Protein 3PFT (pdb70)

GO terms:
  GO:0052874 FMN reductase (NADH) activity (F, EXP)

Radius of gyration: 18.68 Å; Cα contacts (8 Å, |Δi|>4): 847; chains: 2; bounding box: 43×57×44 Å

Organism: Mycolicibacterium goodii (NCBI:txid134601)

InterPro domains:
  IPR002563 Flavin reductase like domain [PF01613] (15-159)
  IPR002563 Flavin reductase like domain [SM00903] (15-158)
  IPR012349 FMN-binding split barrel [G3DSA:2.30.110.10] (1-161)
  IPR050268 NADH-dependent flavin reductase [PTHR30466] (6-160)

CATH classification: 2.30.110.10

Structure (mmCIF, N/CA/C/O backbone):
data_3PFT
#
_entry.id   3PFT
#
_cell.length_a   131.174
_cell.length_b   131.174
_cell.length_c   131.174
_cell.angle_alpha   90.000
_cell.angle_beta   90.000
_cell.angle_gamma   90.000
#
_symmetry.space_group_name_H-M   'I 2 3'
#
loop_
_entity.id
_entity.type
_entity.pdbx_description
1 polymer 'Flavin reductase'
2 non-polymer 'FLAVIN MONONUCLEOTIDE'
3 water water
#
loop_
_atom_site.group_PDB
_atom_site.id
_atom_site.type_symbol
_atom_site.label_atom_id
_atom_site.label_alt_id
_atom_site.label_comp_id
_atom_site.label_asym_id
_atom_site.label_entity_id
_atom_site.label_seq_id
_atom_site.pdbx_PDB_ins_code
_atom_site.Cartn_x
_atom_site.Cartn_y
_atom_site.Cartn_z
_atom_site.occupancy
_atom_site.B_iso_or_equiv
_atom_site.auth_seq_id
_atom_site.auth_comp_id
_atom_site.auth_asym_id
_atom_site.auth_atom_id
_atom_site.pdbx_PDB_model_num
ATOM 1 N N . ASP A 1 1 ? 58.031 35.373 -1.327 1.00 61.86 5 ASP A N 1
ATOM 2 C CA . ASP A 1 1 ? 57.694 36.759 -1.628 1.00 53.29 5 ASP A CA 1
ATOM 3 C C . ASP A 1 1 ? 57.850 37.628 -0.384 1.00 51.03 5 ASP A C 1
ATOM 4 O O . ASP A 1 1 ? 57.134 37.448 0.603 1.00 56.56 5 ASP A O 1
ATOM 9 N N . LEU A 1 2 ? 58.787 38.570 -0.437 1.00 48.78 6 LEU A N 1
ATOM 10 C CA . LEU A 1 2 ? 59.026 39.475 0.681 1.00 43.12 6 LEU A CA 1
ATOM 11 C C . LEU A 1 2 ? 58.598 40.901 0.363 1.00 42.58 6 LEU A C 1
ATOM 12 O O . LEU A 1 2 ? 59.144 41.857 0.919 1.00 39.95 6 LEU A O 1
ATOM 17 N N . SER A 1 3 ? 57.626 41.040 -0.534 1.00 36.00 7 SER A N 1
ATOM 18 C CA . SER A 1 3 ? 57.082 42.355 -0.867 1.00 34.09 7 SER A CA 1
ATOM 19 C C . SER A 1 3 ? 56.302 42.899 0.321 1.00 34.86 7 SER A C 1
ATOM 20 O O . SER A 1 3 ? 55.896 42.137 1.195 1.00 34.96 7 SER A O 1
ATOM 23 N N . PRO A 1 4 ? 56.094 44.223 0.363 1.00 32.51 8 PRO A N 1
ATOM 24 C CA . PRO A 1 4 ? 55.271 44.779 1.440 1.00 29.49 8 PRO A CA 1
ATOM 25 C C . PRO A 1 4 ? 53.901 44.117 1.563 1.00 29.42 8 PRO A C 1
ATOM 26 O O . PRO A 1 4 ? 53.480 43.878 2.686 1.00 29.29 8 PRO A O 1
ATOM 30 N N . THR A 1 5 ? 53.220 43.803 0.460 1.00 29.84 9 THR A N 1
ATOM 31 C CA A THR A 1 5 ? 51.893 43.205 0.567 0.53 28.91 9 THR A CA 1
ATOM 32 C CA B THR A 1 5 ? 51.895 43.189 0.540 0.47 28.93 9 THR A CA 1
ATOM 33 C C . THR A 1 5 ? 51.957 41.797 1.167 1.00 33.52 9 THR A C 1
ATOM 34 O O . THR A 1 5 ? 51.066 41.395 1.923 1.00 34.84 9 THR A O 1
ATOM 41 N N . SER A 1 6 ? 53.013 41.058 0.847 1.00 28.46 10 SER A N 1
ATOM 42 C CA . SER A 1 6 ? 53.177 39.705 1.367 1.00 33.07 10 SER A CA 1
ATOM 43 C C . SER A 1 6 ? 53.474 39.750 2.852 1.00 33.26 10 SER A C 1
ATOM 44 O O . SER A 1 6 ? 53.000 38.903 3.616 1.00 26.94 10 SER A O 1
ATOM 47 N N . LEU A 1 7 ? 54.272 40.731 3.257 1.00 26.97 11 LEU A N 1
ATOM 48 C CA . LEU A 1 7 ? 54.575 40.895 4.671 1.00 24.80 11 LEU A CA 1
ATOM 49 C C . LEU A 1 7 ? 53.347 41.353 5.428 1.00 24.70 11 LEU A C 1
ATOM 50 O O . LEU A 1 7 ? 53.082 40.838 6.511 1.00 21.10 11 LEU A O 1
ATOM 55 N N . ARG A 1 8 ? 52.584 42.304 4.886 1.00 21.45 12 ARG A N 1
ATOM 56 C CA A ARG A 1 8 ? 51.350 42.712 5.552 0.64 23.20 12 ARG A CA 1
ATOM 57 C CA B ARG A 1 8 ? 51.357 42.725 5.549 0.36 23.20 12 ARG A CA 1
ATOM 58 C C . ARG A 1 8 ? 50.472 41.515 5.812 1.00 22.42 12 ARG A C 1
ATOM 59 O O . ARG A 1 8 ? 49.881 41.383 6.877 1.00 21.33 12 ARG A O 1
ATOM 74 N N . GLU A 1 9 ? 50.371 40.635 4.819 1.00 25.43 13 GLU A N 1
ATOM 75 C CA . GLU A 1 9 ? 49.518 39.474 4.972 1.00 21.68 13 GLU A CA 1
ATOM 76 C C . GLU A 1 9 ? 50.050 38.585 6.084 1.00 19.65 13 GLU A C 1
ATOM 77 O O . GLU A 1 9 ? 49.304 38.185 6.975 1.00 20.51 13 GLU A O 1
ATOM 83 N N . ALA A 1 10 ? 51.343 38.273 6.034 1.00 18.51 14 ALA A N 1
ATOM 84 C CA . ALA A 1 10 ? 51.925 37.373 7.014 1.00 19.45 14 ALA A CA 1
ATOM 85 C C . ALA A 1 10 ? 51.828 37.973 8.413 1.00 17.19 14 ALA A C 1
ATOM 86 O O . ALA A 1 10 ? 51.412 37.310 9.354 1.00 18.20 14 ALA A O 1
ATOM 88 N N . PHE A 1 11 ? 52.212 39.239 8.535 1.00 17.09 15 PHE A N 1
ATOM 89 C CA . PHE A 1 11 ? 52.218 39.914 9.825 1.00 15.51 15 PHE A CA 1
ATOM 90 C C . PHE A 1 11 ? 50.810 39.977 10.395 1.00 13.60 15 PHE A C 1
ATOM 91 O O . PHE A 1 11 ? 50.614 39.890 11.606 1.00 15.39 15 PHE A O 1
ATOM 99 N N . GLY A 1 12 ? 49.820 40.128 9.523 1.00 14.77 16 GLY A N 1
ATOM 100 C CA . GLY A 1 12 ? 48.444 40.167 9.984 1.00 16.12 16 GLY A CA 1
ATOM 101 C C . GLY A 1 12 ? 47.965 38.896 10.653 1.00 12.55 16 GLY A C 1
ATOM 102 O O . GLY A 1 12 ? 46.972 38.907 11.370 1.00 15.04 16 GLY A O 1
ATOM 103 N N . HIS A 1 13 ? 48.665 37.786 10.423 1.00 12.25 17 HIS A N 1
ATOM 104 C CA . HIS A 1 13 ? 48.309 36.534 11.072 1.00 12.96 17 HIS A CA 1
ATOM 105 C C . HIS A 1 13 ? 48.761 36.478 12.528 1.00 12.95 17 HIS A C 1
ATOM 106 O O . HIS A 1 13 ? 48.334 35.608 13.271 1.00 15.55 17 HIS A O 1
ATOM 113 N N . PHE A 1 14 ? 49.612 37.419 12.933 1.00 13.01 18 PHE A N 1
ATOM 114 C CA . PHE A 1 14 ? 49.960 37.540 14.351 1.00 12.02 18 PHE A CA 1
ATOM 115 C C . PHE A 1 14 ? 48.908 38.387 15.078 1.00 11.50 18 PHE A C 1
ATOM 116 O O . PHE A 1 14 ? 48.702 39.552 14.723 1.00 12.73 18 PHE A O 1
ATOM 124 N N . PRO A 1 15 ? 48.221 37.796 16.074 1.00 10.27 19 PRO A N 1
ATOM 125 C CA . PRO A 1 15 ? 47.168 38.537 16.776 1.00 12.45 19 PRO A CA 1
ATOM 126 C C . PRO A 1 15 ? 47.744 39.388 17.890 1.00 13.14 19 PRO A C 1
ATOM 127 O O . PRO A 1 15 ? 48.709 39.000 18.562 1.00 12.77 19 PRO A O 1
ATOM 131 N N . SER A 1 16 ? 47.155 40.552 18.118 1.00 12.85 20 SER A N 1
ATOM 132 C CA A SER A 1 16 ? 47.546 41.357 19.260 0.52 13.57 20 SER A CA 1
ATOM 133 C CA B SER A 1 16 ? 47.534 41.339 19.272 0.48 13.57 20 SER A CA 1
ATOM 134 C C . SER A 1 16 ? 46.416 42.284 19.681 1.00 12.53 20 SER A C 1
ATOM 135 O O . SER A 1 16 ? 45.503 42.574 18.892 1.00 12.14 20 SER A O 1
ATOM 140 N N . GLY A 1 17 ? 46.482 42.740 20.920 1.00 11.44 21 GLY A N 1
ATOM 141 C CA . GLY A 1 17 ? 45.563 43.760 21.381 1.00 12.84 21 GLY A CA 1
ATOM 142 C C . GLY A 1 17 ? 45.816 45.089 20.688 1.00 11.70 21 GLY A C 1
ATOM 143 O O . GLY A 1 17 ? 46.779 45.261 19.911 1.00 12.14 21 GLY A O 1
ATOM 144 N N . VAL A 1 18 ? 44.953 46.044 21.004 1.00 12.03 22 VAL A N 1
ATOM 145 C CA . VAL A 1 18 ? 45.076 47.391 20.461 1.00 10.89 22 VAL A CA 1
ATOM 146 C C . VAL A 1 18 ? 45.070 48.348 21.631 1.00 10.61 22 VAL A C 1
ATOM 147 O O . VAL A 1 18 ? 44.244 48.209 22.533 1.00 12.94 22 VAL A O 1
ATOM 151 N N . ILE A 1 19 ? 45.994 49.301 21.630 1.00 10.79 23 ILE A N 1
ATOM 152 C CA . ILE A 1 19 ? 46.010 50.341 22.653 1.00 11.10 23 ILE A CA 1
ATOM 153 C C . ILE A 1 19 ? 45.667 51.675 22.024 1.00 11.92 23 ILE A C 1
ATOM 154 O O . ILE A 1 19 ? 45.888 51.897 20.833 1.00 12.80 23 ILE A O 1
ATOM 159 N N . ALA A 1 20 ? 45.063 52.540 22.825 1.00 12.21 24 ALA A N 1
ATOM 160 C CA . ALA A 1 20 ? 44.981 53.952 22.502 1.00 11.83 24 ALA A CA 1
ATOM 161 C C . ALA A 1 20 ? 46.162 54.691 23.148 1.00 11.79 24 ALA A C 1
ATOM 162 O O . ALA A 1 20 ? 46.394 54.569 24.351 1.00 12.84 24 ALA A O 1
ATOM 164 N N . ILE A 1 21 ? 46.928 55.416 22.334 1.00 11.87 25 ILE A N 1
ATOM 165 C CA . ILE A 1 21 ? 48.000 56.276 22.837 1.00 12.67 25 ILE A CA 1
ATOM 166 C C . ILE A 1 21 ? 47.479 57.710 22.695 1.00 13.20 25 ILE A C 1
ATOM 167 O O . ILE A 1 21 ? 47.129 58.123 21.594 1.00 14.52 25 ILE A O 1
ATOM 172 N N . ALA A 1 22 ? 47.379 58.443 23.802 1.00 12.90 26 ALA A N 1
ATOM 173 C CA . ALA A 1 22 ? 46.677 59.740 23.747 1.00 13.74 26 ALA A CA 1
ATOM 174 C C . ALA A 1 22 ? 47.194 60.753 24.759 1.00 16.55 26 ALA A C 1
ATOM 175 O O . ALA A 1 22 ? 47.666 60.392 25.833 1.00 15.13 26 ALA A O 1
ATOM 177 N N . ALA A 1 23 ? 47.071 62.035 24.407 1.00 16.39 27 ALA A N 1
ATOM 178 C CA . ALA A 1 23 ? 47.430 63.130 25.297 1.00 16.12 27 ALA A CA 1
ATOM 179 C C . ALA A 1 23 ? 46.583 64.335 24.918 1.00 16.55 27 ALA A C 1
ATOM 180 O O . ALA A 1 23 ? 45.946 64.349 23.869 1.00 20.47 27 ALA A O 1
ATOM 182 N N . GLU A 1 24 ? 46.582 65.355 25.765 1.00 20.06 28 GLU A N 1
ATOM 183 C CA . GLU A 1 24 ? 45.808 66.551 25.464 1.00 21.38 28 GLU A CA 1
ATOM 184 C C . GLU A 1 24 ? 46.770 67.706 25.374 1.00 24.14 28 GLU A C 1
ATOM 185 O O . GLU A 1 24 ? 47.591 67.910 26.270 1.00 26.63 28 GLU A O 1
ATOM 191 N N . VAL A 1 25 ? 46.676 68.437 24.271 1.00 24.58 29 VAL A N 1
ATOM 192 C CA . VAL A 1 25 ? 47.553 69.560 24.001 1.00 30.14 29 VAL A CA 1
ATOM 193 C C . VAL A 1 25 ? 46.705 70.805 23.759 1.00 30.37 29 VAL A C 1
ATOM 194 O O . VAL A 1 25 ? 45.919 70.853 22.815 1.00 28.04 29 VAL A O 1
ATOM 198 N N . ASP A 1 26 ? 46.852 71.799 24.628 1.00 34.52 30 ASP A N 1
ATOM 199 C CA . ASP A 1 26 ? 46.127 73.059 24.472 1.00 36.85 30 ASP A CA 1
ATOM 200 C C . ASP A 1 26 ? 44.627 72.822 24.326 1.00 30.44 30 ASP A C 1
ATOM 201 O O . ASP A 1 26 ? 43.963 73.438 23.481 1.00 32.78 30 ASP A O 1
ATOM 206 N N . GLY A 1 27 ? 44.100 71.906 25.132 1.00 28.35 31 GLY A N 1
ATOM 207 C CA . GLY A 1 27 ? 42.673 71.652 25.162 1.00 29.36 31 GLY A CA 1
ATOM 208 C C . GLY A 1 27 ? 42.153 70.664 24.135 1.00 22.42 31 GLY A C 1
ATOM 209 O O . GLY A 1 27 ? 40.966 70.348 24.149 1.00 27.77 31 GLY A O 1
ATOM 210 N N . THR A 1 28 ? 43.025 70.164 23.262 1.00 23.31 32 THR A N 1
ATOM 211 C CA . THR A 1 28 ? 42.599 69.229 22.220 1.00 19.94 32 THR A CA 1
ATOM 212 C C . THR A 1 28 ? 43.276 67.880 22.404 1.00 20.98 32 THR A C 1
ATOM 213 O O . THR A 1 28 ? 44.500 67.801 22.518 1.00 18.65 32 THR A O 1
ATOM 217 N N . ARG A 1 29 ? 42.469 66.831 22.475 1.00 19.52 33 ARG A N 1
ATOM 218 C CA . ARG A 1 29 ? 43.010 65.475 22.584 1.00 15.66 33 ARG A CA 1
ATOM 219 C C . ARG A 1 29 ? 43.657 65.057 21.266 1.00 15.21 33 ARG A C 1
ATOM 220 O O . ARG A 1 29 ? 43.138 65.346 20.182 1.00 17.42 33 ARG A O 1
ATOM 228 N N . VAL A 1 30 ? 44.807 64.391 21.368 1.00 13.59 34 VAL A N 1
ATOM 229 C CA . VAL A 1 30 ? 45.532 63.900 20.198 1.00 15.43 34 VAL A CA 1
ATOM 230 C C . VAL A 1 30 ? 45.881 62.444 20.474 1.00 12.85 34 VAL A C 1
ATOM 231 O O . VAL A 1 30 ? 46.275 62.107 21.580 1.00 15.52 34 VAL A O 1
ATOM 235 N N . GLY A 1 31 ? 45.710 61.569 19.492 1.00 15.98 35 GLY A N 1
ATOM 236 C CA . GLY A 1 31 ? 46.028 60.176 19.755 1.00 14.24 35 GLY A CA 1
ATOM 237 C C . GLY A 1 31 ? 46.031 59.307 18.518 1.00 17.37 35 GLY A C 1
ATOM 238 O O . GLY A 1 31 ? 45.720 59.756 17.424 1.00 15.84 35 GLY A O 1
ATOM 239 N N . LEU A 1 32 ? 46.399 58.043 18.701 1.00 13.05 36 LEU A N 1
ATOM 240 C CA . LEU A 1 32 ? 46.331 57.077 17.615 1.00 15.38 36 LEU A CA 1
ATOM 241 C C . LEU A 1 32 ? 46.125 55.694 18.203 1.00 14.40 36 LEU A C 1
ATOM 242 O O . LEU A 1 32 ? 46.293 55.496 19.405 1.00 15.44 36 LEU A O 1
ATOM 247 N N . ALA A 1 33 ? 45.754 54.747 17.353 1.00 12.33 37 ALA A N 1
ATOM 248 C CA . ALA A 1 33 ? 45.614 53.346 17.765 1.00 12.88 37 ALA A CA 1
ATOM 249 C C . ALA A 1 33 ? 46.912 52.628 17.418 1.00 13.30 37 ALA A C 1
ATOM 250 O O . ALA A 1 33 ? 47.483 52.882 16.359 1.00 14.20 37 ALA A O 1
ATOM 252 N N . ALA A 1 34 ? 47.377 51.740 18.295 1.00 11.16 38 ALA A N 1
ATOM 253 C CA . ALA A 1 34 ? 48.566 50.933 17.999 1.00 10.65 38 ALA A CA 1
ATOM 254 C C . ALA A 1 34 ? 48.328 49.477 18.378 1.00 13.02 38 ALA A C 1
ATOM 255 O O . ALA A 1 34 ? 47.758 49.185 19.423 1.00 14.13 38 ALA A O 1
ATOM 257 N N . SER A 1 35 ? 48.751 48.557 17.516 1.00 11.86 39 SER A N 1
ATOM 258 C CA . SER A 1 35 ? 48.619 47.143 17.831 1.00 11.94 39 SER A CA 1
ATOM 259 C C . SER A 1 35 ? 49.965 46.482 18.104 1.00 13.77 39 SER A C 1
ATOM 260 O O . SER A 1 35 ? 50.043 45.256 18.183 1.00 18.08 39 SER A O 1
ATOM 263 N N . THR A 1 36 ? 51.019 47.282 18.229 1.00 11.46 40 THR A N 1
ATOM 264 C CA . THR A 1 36 ? 52.374 46.759 18.376 1.00 10.82 40 THR A CA 1
ATOM 265 C C . THR A 1 36 ? 52.907 46.949 19.795 1.00 12.36 40 THR A C 1
ATOM 266 O O . THR A 1 36 ? 54.118 46.963 20.008 1.00 14.45 40 THR A O 1
ATOM 270 N N . PHE A 1 37 ? 52.000 47.110 20.755 1.00 13.74 41 PHE A N 1
ATOM 271 C CA . PHE A 1 37 ? 52.413 47.231 22.152 1.00 12.13 41 PHE A CA 1
ATOM 272 C C . PHE A 1 37 ? 53.036 45.948 22.706 1.00 12.87 41 PHE A C 1
ATOM 273 O O . PHE A 1 37 ? 52.501 44.851 22.555 1.00 14.38 41 PHE A O 1
ATOM 281 N N . VAL A 1 38 ? 54.176 46.093 23.368 1.00 13.20 42 VAL A N 1
ATOM 282 C CA A VAL A 1 38 ? 54.788 44.960 24.066 0.55 14.39 42 VAL A CA 1
ATOM 283 C CA B VAL A 1 38 ? 54.808 44.971 24.039 0.45 14.41 42 VAL A CA 1
ATOM 284 C C . VAL A 1 38 ? 55.396 45.405 25.383 1.00 12.43 42 VAL A C 1
ATOM 285 O O . VAL A 1 38 ? 55.985 46.483 25.487 1.00 12.67 42 VAL A O 1
ATOM 292 N N . PRO A 1 39 ? 55.246 44.569 26.415 1.00 13.31 43 PRO A N 1
ATOM 293 C CA . PRO A 1 39 ? 55.950 44.823 27.675 1.00 12.65 43 PRO A CA 1
ATOM 294 C C . PRO A 1 39 ? 57.415 44.479 27.484 1.00 17.70 43 PRO A C 1
ATOM 295 O O . PRO A 1 39 ? 57.719 43.462 26.850 1.00 18.99 43 PRO A O 1
ATOM 299 N N . VAL A 1 40 ? 58.316 45.306 28.009 1.00 14.81 44 VAL A N 1
ATOM 300 C CA . VAL A 1 40 ? 59.739 45.127 27.738 1.00 14.55 44 VAL A CA 1
ATOM 301 C C . VAL A 1 40 ? 60.550 44.771 28.985 1.00 17.86 44 VAL A C 1
ATOM 302 O O . VAL A 1 40 ? 61.344 43.829 28.967 1.00 20.10 44 VAL A O 1
ATOM 306 N N . SER A 1 41 ? 60.325 45.501 30.069 1.00 16.42 45 SER A N 1
ATOM 307 C CA . SER A 1 41 ? 61.143 45.325 31.273 1.00 15.47 45 SER A CA 1
ATOM 308 C C . SER A 1 41 ? 60.313 45.550 32.521 1.00 16.35 45 SER A C 1
ATOM 309 O O . SER A 1 41 ? 59.393 46.366 32.520 1.00 16.67 45 SER A O 1
ATOM 312 N N . LEU A 1 42 ? 60.650 44.844 33.604 1.00 18.04 46 LEU A N 1
ATOM 313 C CA . LEU A 1 42 ? 59.947 45.023 34.872 1.00 20.91 46 LEU A CA 1
ATOM 314 C C . LEU A 1 42 ? 60.725 45.985 35.763 1.00 20.78 46 LEU A C 1
ATOM 315 O O . LEU A 1 42 ? 60.134 46.812 36.461 1.00 23.48 46 LEU A O 1
ATOM 320 N N . GLU A 1 43 ? 62.052 45.877 35.717 1.00 20.24 47 GLU A N 1
ATOM 321 C CA . GLU A 1 43 ? 62.939 46.674 36.557 1.00 23.13 47 GLU A CA 1
ATOM 322 C C . GLU A 1 43 ? 64.077 47.192 35.696 1.00 22.93 47 GLU A C 1
ATOM 323 O O . GLU A 1 43 ? 65.033 46.471 35.431 1.00 23.62 47 GLU A O 1
ATOM 329 N N . PRO A 1 44 ? 63.980 48.444 35.230 1.00 24.10 48 PRO A N 1
ATOM 330 C CA . PRO A 1 44 ? 62.905 49.408 35.464 1.00 22.66 48 PRO A CA 1
ATOM 331 C C . PRO A 1 44 ? 61.697 49.065 34.602 1.00 18.87 48 PRO A C 1
ATOM 332 O O . PRO A 1 44 ? 61.814 48.244 33.693 1.00 18.31 48 PRO A O 1
ATOM 336 N N . PRO A 1 45 ? 60.550 49.699 34.865 1.00 20.85 49 PRO A N 1
ATOM 337 C CA . PRO A 1 45 ? 59.335 49.377 34.103 1.00 17.38 49 PRO A CA 1
ATOM 338 C C . PRO A 1 45 ? 59.354 50.010 32.708 1.00 17.99 49 PRO A C 1
ATOM 339 O O . PRO A 1 45 ? 59.276 51.241 32.608 1.00 19.28 49 PRO A O 1
ATOM 343 N N . LEU A 1 46 ? 59.454 49.187 31.661 1.00 15.80 50 LEU A N 1
ATOM 344 C CA . LEU A 1 46 ? 59.501 49.674 30.280 1.00 14.92 50 LEU A CA 1
ATOM 345 C C . LEU A 1 46 ? 58.526 48.897 29.412 1.00 13.66 50 LEU A C 1
ATOM 346 O O . LEU A 1 46 ? 58.334 47.702 29.618 1.00 13.82 50 LEU A O 1
ATOM 351 N N . VAL A 1 47 ? 57.894 49.607 28.475 1.00 14.18 51 VAL A N 1
ATOM 352 C CA . VAL A 1 47 ? 57.072 49.011 27.415 1.00 14.24 51 VAL A CA 1
ATOM 353 C C . VAL A 1 47 ? 57.501 49.619 26.086 1.00 15.38 51 VAL A C 1
ATOM 354 O O . VAL A 1 47 ? 58.327 50.536 26.048 1.00 14.55 51 VAL A O 1
ATOM 358 N N . ALA A 1 48 ? 56.970 49.111 24.977 1.00 12.17 52 ALA A N 1
ATOM 359 C CA . ALA A 1 48 ? 57.350 49.665 23.680 1.00 13.40 52 ALA A CA 1
ATOM 360 C C . ALA A 1 48 ? 56.207 49.481 22.690 1.00 15.46 52 ALA A C 1
ATOM 361 O O . ALA A 1 48 ? 55.304 48.670 22.904 1.00 14.43 52 ALA A O 1
ATOM 363 N N . PHE A 1 49 ? 56.258 50.239 21.603 1.00 14.21 53 PHE A N 1
ATOM 364 C CA . PHE A 1 49 ? 55.442 49.945 20.420 1.00 11.27 53 PHE A CA 1
ATOM 365 C C . PHE A 1 49 ? 56.236 50.392 19.199 1.00 14.84 53 PHE A C 1
ATOM 366 O O . PHE A 1 49 ? 57.333 50.943 19.335 1.00 16.15 53 PHE A O 1
ATOM 374 N N . ALA A 1 50 ? 55.711 50.125 18.011 1.00 13.03 54 ALA A N 1
ATOM 375 C CA . ALA A 1 50 ? 56.406 50.507 16.792 1.00 14.49 54 ALA A CA 1
ATOM 376 C C . ALA A 1 50 ? 55.568 51.548 16.079 1.00 14.40 54 ALA A C 1
ATOM 377 O O . ALA A 1 50 ? 54.403 51.294 15.768 1.00 15.26 54 ALA A O 1
ATOM 379 N N . VAL A 1 51 ? 56.161 52.712 15.822 1.00 13.94 55 VAL A N 1
ATOM 380 C CA . VAL A 1 51 ? 55.438 53.783 15.131 1.00 14.05 55 VAL A CA 1
ATOM 381 C C . VAL A 1 51 ? 55.909 53.969 13.697 1.00 15.05 55 VAL A C 1
ATOM 382 O O . VAL A 1 51 ? 57.100 53.890 13.412 1.00 14.93 55 VAL A O 1
ATOM 386 N N . GLN A 1 52 ? 54.966 54.192 12.786 1.00 14.11 56 GLN A N 1
ATOM 387 C CA . GLN A 1 52 ? 55.321 54.382 11.382 1.00 15.49 56 GLN A CA 1
ATOM 388 C C . GLN A 1 52 ? 56.105 55.684 11.226 1.00 17.23 56 GLN A C 1
ATOM 389 O O . GLN A 1 52 ? 55.692 56.719 11.752 1.00 17.58 56 GLN A O 1
ATOM 395 N N . ASN A 1 53 ? 57.231 55.642 10.508 1.00 15.71 57 ASN A N 1
ATOM 396 C CA . ASN A 1 53 ? 58.064 56.832 10.403 1.00 19.71 57 ASN A CA 1
ATOM 397 C C . ASN A 1 53 ? 57.377 57.975 9.653 1.00 18.67 57 ASN A C 1
ATOM 398 O O . ASN A 1 53 ? 57.682 59.142 9.887 1.00 20.61 57 ASN A O 1
ATOM 403 N N . SER A 1 54 ? 56.449 57.629 8.772 1.00 18.86 58 SER A N 1
ATOM 404 C CA . SER A 1 54 ? 55.711 58.642 8.013 1.00 22.96 58 SER A CA 1
ATOM 405 C C . SER A 1 54 ? 54.530 59.260 8.776 1.00 24.81 58 SER A C 1
ATOM 406 O O . SER A 1 54 ? 53.823 60.122 8.252 1.00 23.35 58 SER A O 1
ATOM 409 N N . SER A 1 55 ? 54.314 58.833 10.016 1.00 17.58 59 SER A N 1
ATOM 410 C CA . SER A 1 55 ? 53.170 59.307 10.794 1.00 16.99 59 SER A CA 1
ATOM 411 C C . SER A 1 55 ? 53.197 60.820 10.962 1.00 17.81 59 SER A C 1
ATOM 412 O O . SER A 1 55 ? 54.226 61.388 11.328 1.00 18.12 59 SER 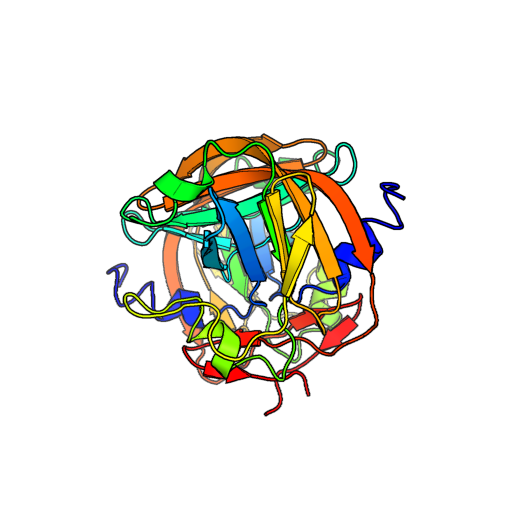A O 1
ATOM 415 N N . THR A 1 56 ? 52.059 61.464 10.709 1.00 20.10 60 THR A N 1
ATOM 416 C CA . THR A 1 56 ? 51.938 62.892 10.964 1.00 18.02 60 THR A CA 1
ATOM 417 C C . THR A 1 56 ? 51.388 63.168 12.371 1.00 22.10 60 THR A C 1
ATOM 418 O O . THR A 1 56 ? 51.433 64.290 12.855 1.00 22.83 60 THR A O 1
ATOM 422 N N . THR A 1 57 ? 50.869 62.139 13.036 1.00 19.40 61 THR A N 1
ATOM 423 C CA . THR A 1 57 ? 50.416 62.311 14.413 1.00 16.85 61 THR A CA 1
ATOM 424 C C . THR A 1 57 ? 51.567 62.195 15.419 1.00 16.63 61 THR A C 1
ATOM 425 O O . THR A 1 57 ? 51.617 62.917 16.419 1.00 19.23 61 THR A O 1
ATOM 429 N N . TRP A 1 58 ? 52.493 61.276 15.162 1.00 18.76 62 TRP A N 1
ATOM 430 C CA . TRP A 1 58 ? 53.547 61.022 16.129 1.00 18.21 62 TRP A CA 1
ATOM 431 C C . TRP A 1 58 ? 54.345 62.285 16.498 1.00 16.51 62 TRP A C 1
ATOM 432 O O . TRP A 1 58 ? 54.646 62.500 17.652 1.00 19.77 62 TRP A O 1
ATOM 443 N N . PRO A 1 59 ? 54.668 63.137 15.510 1.00 22.48 63 PRO A N 1
ATOM 444 C CA . PRO A 1 59 ? 55.387 64.364 15.876 1.00 25.10 63 PRO A CA 1
ATOM 445 C C . PRO A 1 59 ? 54.609 65.228 16.874 1.00 21.95 63 PRO A C 1
ATOM 446 O O . PRO A 1 59 ? 55.237 66.004 17.598 1.00 22.77 63 PRO A O 1
ATOM 450 N N . LYS A 1 60 ? 53.285 65.080 16.938 1.00 19.48 64 LYS A N 1
ATOM 451 C CA . LYS A 1 60 ? 52.482 65.835 17.902 1.00 21.32 64 LYS A CA 1
ATOM 452 C C . LYS A 1 60 ? 52.542 65.269 19.317 1.00 23.90 64 LYS A C 1
ATOM 453 O O . LYS A 1 60 ? 52.166 65.941 20.284 1.00 25.95 64 LYS A O 1
ATOM 459 N N . LEU A 1 61 ? 53.008 64.026 19.437 1.00 19.31 65 LEU A N 1
ATOM 460 C CA . LEU A 1 61 ? 53.021 63.338 20.721 1.00 19.00 65 LEU A CA 1
ATOM 461 C C . LEU A 1 61 ? 54.427 63.168 21.291 1.00 20.29 65 LEU A C 1
ATOM 462 O O . LEU A 1 61 ? 54.617 63.142 22.503 1.00 21.68 65 LEU A O 1
ATOM 467 N N . LYS A 1 62 ? 55.409 63.041 20.410 1.00 22.50 66 LYS A N 1
ATOM 468 C CA . LYS A 1 62 ? 56.724 62.552 20.821 1.00 22.79 66 LYS A CA 1
ATOM 469 C C . LYS A 1 62 ? 57.497 63.485 21.754 1.00 27.52 66 LYS A C 1
ATOM 470 O O . LYS A 1 62 ? 58.428 63.048 22.417 1.00 29.50 66 LYS A O 1
ATOM 476 N N . ASP A 1 63 ? 57.117 64.758 21.813 1.00 27.65 67 ASP A N 1
ATOM 477 C CA . ASP A 1 63 ? 57.835 65.713 22.664 1.00 25.61 67 ASP A CA 1
ATOM 478 C C . ASP A 1 63 ? 57.019 66.134 23.880 1.00 30.56 67 ASP A C 1
ATOM 479 O O . ASP A 1 63 ? 57.424 67.008 24.642 1.00 29.27 67 ASP A O 1
ATOM 484 N N . LEU A 1 64 ? 55.865 65.510 24.064 1.00 23.28 68 LEU A N 1
ATOM 485 C CA . LEU A 1 64 ? 55.062 65.779 25.243 1.00 22.05 68 LEU A CA 1
ATOM 486 C C . LEU A 1 64 ? 55.653 65.120 26.486 1.00 22.72 68 LEU A C 1
ATOM 487 O O . LEU A 1 64 ? 56.358 64.114 26.390 1.00 27.43 68 LEU A O 1
ATOM 492 N N . PRO A 1 65 ? 55.365 65.686 27.666 1.00 28.67 69 PRO A N 1
ATOM 493 C CA . PRO A 1 65 ? 55.933 65.183 28.920 1.00 28.23 69 PRO A CA 1
ATOM 494 C C . PRO A 1 65 ? 55.434 63.789 29.305 1.00 23.87 69 PRO A C 1
ATOM 495 O O . PRO A 1 65 ? 56.157 63.050 29.961 1.00 26.16 69 PRO A O 1
ATOM 499 N N . SER A 1 66 ? 54.210 63.446 28.912 1.00 26.72 70 SER A N 1
ATOM 500 C CA . SER A 1 66 ? 53.598 62.202 29.359 1.00 20.77 70 SER A CA 1
ATOM 501 C C . SER A 1 66 ? 52.487 61.771 28.400 1.00 20.21 70 SER A C 1
ATOM 502 O O . SER A 1 66 ? 51.717 62.603 27.900 1.00 23.02 70 SER A O 1
ATOM 505 N N . LEU A 1 67 ? 52.428 60.466 28.138 1.00 19.61 71 LEU A N 1
ATOM 506 C CA . LEU A 1 67 ? 51.433 59.891 27.243 1.00 18.70 71 LEU A CA 1
ATOM 507 C C . LEU A 1 67 ? 50.564 58.901 28.004 1.00 17.08 71 LEU A C 1
ATOM 508 O O . LEU A 1 67 ? 51.041 58.214 28.917 1.00 17.92 71 LEU A O 1
ATOM 513 N N . GLY A 1 68 ? 49.292 58.831 27.629 1.00 13.23 72 GLY A N 1
ATOM 514 C CA . GLY A 1 68 ? 48.393 57.852 28.206 1.00 16.14 72 GLY A CA 1
ATOM 515 C C . GLY A 1 68 ? 48.211 56.659 27.273 1.00 13.97 72 GLY A C 1
ATOM 516 O O . GLY A 1 68 ? 48.009 56.817 26.068 1.00 15.00 72 GLY A O 1
ATOM 517 N N . ILE A 1 69 ? 48.295 55.466 27.841 1.00 13.23 73 ILE A N 1
ATOM 518 C CA . ILE A 1 69 ? 48.026 54.234 27.104 1.00 13.76 73 ILE A CA 1
ATOM 519 C C . ILE A 1 69 ? 46.857 53.535 27.775 1.00 13.99 73 ILE A C 1
ATOM 520 O O . ILE A 1 69 ? 46.869 53.352 29.001 1.00 14.71 73 ILE A O 1
ATOM 525 N N . SER A 1 70 ? 45.832 53.187 26.994 1.00 11.25 74 SER A N 1
ATOM 526 C CA . SER A 1 70 ? 44.682 52.423 27.486 1.00 11.44 74 SER A CA 1
ATOM 527 C C . SER A 1 70 ? 44.545 51.186 26.615 1.00 13.30 74 SER A C 1
ATOM 528 O O . SER A 1 70 ? 44.615 51.293 25.389 1.00 13.47 74 SER A O 1
ATOM 531 N N . VAL A 1 71 ? 44.361 50.016 27.223 1.00 14.04 75 VAL A N 1
ATOM 532 C CA A VAL A 1 71 ? 44.142 48.785 26.464 0.57 13.00 75 VAL A CA 1
ATOM 533 C CA B VAL A 1 71 ? 44.145 48.799 26.443 0.43 13.01 75 VAL A CA 1
ATOM 534 C C . VAL A 1 71 ? 42.673 48.702 26.060 1.00 14.13 75 VAL A C 1
ATOM 535 O O . VAL A 1 71 ? 41.786 48.696 26.923 1.00 15.23 75 VAL A O 1
ATOM 542 N N . LEU A 1 72 ? 42.403 48.634 24.760 1.00 11.53 76 LEU A N 1
ATOM 543 C CA . LEU A 1 72 ? 41.015 48.642 24.278 1.00 13.55 76 LEU A CA 1
ATOM 544 C C . LEU A 1 72 ? 40.256 47.336 24.499 1.00 14.61 76 LEU A C 1
ATOM 545 O O . LEU A 1 72 ? 40.801 46.238 24.350 1.00 14.34 76 LEU A O 1
ATOM 550 N N . GLY A 1 73 ? 38.985 47.465 24.870 1.00 16.15 77 GLY A N 1
ATOM 551 C CA . GLY A 1 73 ? 38.166 46.315 25.213 1.00 14.31 77 GLY A CA 1
ATOM 552 C C . GLY A 1 73 ? 37.351 45.807 24.047 1.00 13.08 77 GLY A C 1
ATOM 553 O O . GLY A 1 73 ? 37.369 46.399 22.964 1.00 13.10 77 GLY A O 1
ATOM 554 N N . GLU A 1 74 ? 36.624 44.711 24.244 1.00 14.86 78 GLU A N 1
ATOM 555 C CA . GLU A 1 74 ? 35.978 44.093 23.099 1.00 18.95 78 GLU A CA 1
ATOM 556 C C . GLU A 1 74 ? 34.843 44.951 22.540 1.00 20.73 78 GLU A C 1
ATOM 557 O O . GLU A 1 74 ? 34.418 44.757 21.405 1.00 27.42 78 GLU A O 1
ATOM 563 N N . ALA A 1 75 ? 34.384 45.927 23.318 1.00 18.97 79 ALA A N 1
ATOM 564 C CA . ALA A 1 75 ? 33.383 46.881 22.814 1.00 24.63 79 ALA A CA 1
ATOM 565 C C . ALA A 1 75 ? 34.000 48.031 22.018 1.00 23.49 79 ALA A C 1
ATOM 566 O O . ALA A 1 75 ? 33.282 48.906 21.501 1.00 23.78 79 ALA A O 1
ATOM 568 N N . HIS A 1 76 ? 35.327 48.033 21.905 1.00 18.44 80 HIS A N 1
ATOM 569 C CA . HIS A 1 76 ? 36.028 49.154 21.296 1.00 18.12 80 HIS A CA 1
ATOM 570 C C . HIS A 1 76 ? 36.506 48.893 19.871 1.00 17.21 80 HIS A C 1
ATOM 571 O O . HIS A 1 76 ? 37.515 49.467 19.446 1.00 19.58 80 HIS A O 1
ATOM 578 N N . ASP A 1 77 ? 35.818 48.033 19.122 1.00 18.30 81 ASP A N 1
ATOM 579 C CA . ASP A 1 77 ? 36.191 47.863 17.722 1.00 20.43 81 ASP A CA 1
ATOM 580 C C . ASP A 1 77 ? 35.990 49.178 16.955 1.00 21.43 81 ASP A C 1
ATOM 581 O O . ASP A 1 77 ? 36.876 49.645 16.218 1.00 18.08 81 ASP A O 1
ATOM 586 N N . THR A 1 78 ? 34.836 49.806 17.160 1.00 20.16 82 THR A N 1
ATOM 587 C CA . THR A 1 78 ? 34.607 51.118 16.572 1.00 23.06 82 THR A CA 1
ATOM 588 C C . THR A 1 78 ? 35.644 52.129 17.055 1.00 20.45 82 THR A C 1
ATOM 589 O O . THR A 1 78 ? 36.170 52.916 16.274 1.00 20.77 82 THR A O 1
ATOM 593 N N . ALA A 1 79 ? 35.946 52.093 18.345 1.00 19.52 83 ALA A N 1
ATOM 594 C CA . ALA A 1 79 ? 36.898 53.027 18.911 1.00 14.75 83 ALA A CA 1
ATOM 595 C C . ALA A 1 79 ? 38.283 52.877 18.267 1.00 16.66 83 ALA A C 1
ATOM 596 O O . ALA A 1 79 ? 38.949 53.868 18.003 1.00 17.45 83 ALA A O 1
ATOM 598 N N . ALA A 1 80 ? 38.712 51.638 18.032 1.00 15.11 84 ALA A N 1
ATOM 599 C CA . ALA A 1 80 ? 40.014 51.402 17.428 1.00 13.89 84 ALA A CA 1
ATOM 600 C C . ALA A 1 80 ? 40.065 52.010 16.024 1.00 15.08 84 ALA A C 1
ATOM 601 O O . ALA A 1 80 ? 41.025 52.688 15.681 1.00 16.86 84 ALA A O 1
ATOM 603 N N . ARG A 1 81 ? 39.025 51.766 15.234 1.00 15.01 85 ARG A N 1
ATOM 604 C CA . ARG A 1 81 ? 38.956 52.307 13.885 1.00 17.79 85 ARG A CA 1
ATOM 605 C C . ARG A 1 81 ? 38.950 53.832 13.888 1.00 16.11 85 ARG A C 1
ATOM 606 O O . ARG A 1 81 ? 39.630 54.470 13.080 1.00 17.01 85 ARG A O 1
ATOM 614 N N . THR A 1 82 ? 38.194 54.419 14.802 1.00 15.08 86 THR A N 1
ATOM 615 C CA A THR A 1 82 ? 38.106 55.870 14.897 0.69 14.68 86 THR A CA 1
ATOM 616 C CA B THR A 1 82 ? 38.111 55.875 14.878 0.31 14.78 86 THR A CA 1
ATOM 617 C C . THR A 1 82 ? 39.431 56.502 15.329 1.00 17.02 86 THR A C 1
ATOM 618 O O . THR A 1 82 ? 39.836 57.545 14.813 1.00 16.00 86 THR A O 1
ATOM 625 N N . LEU A 1 83 ? 40.114 55.857 16.274 1.00 16.35 87 LEU A N 1
ATOM 626 C CA . LEU A 1 83 ? 41.406 56.346 16.740 1.00 16.02 87 LEU A CA 1
ATOM 627 C C . LEU A 1 83 ? 42.475 56.237 15.652 1.00 15.40 87 LEU A C 1
ATOM 628 O O . LEU A 1 83 ? 43.560 56.817 15.774 1.00 21.39 87 LEU A O 1
ATOM 633 N N . ALA A 1 84 ? 42.175 55.502 14.586 1.00 12.54 88 ALA A N 1
ATOM 634 C CA . ALA A 1 84 ? 43.126 55.377 13.490 1.00 14.17 88 ALA A CA 1
ATOM 635 C C . ALA A 1 84 ? 42.781 56.284 12.312 1.00 15.97 88 ALA A C 1
ATOM 636 O O . ALA A 1 84 ? 43.568 56.419 11.380 1.00 17.82 88 ALA A O 1
ATOM 638 N N . ALA A 1 85 ? 41.596 56.886 12.342 1.00 15.07 89 ALA A N 1
ATOM 639 C CA . ALA A 1 85 ? 41.081 57.617 11.178 1.00 16.13 89 ALA A CA 1
ATOM 640 C C . ALA A 1 85 ? 41.979 58.778 10.7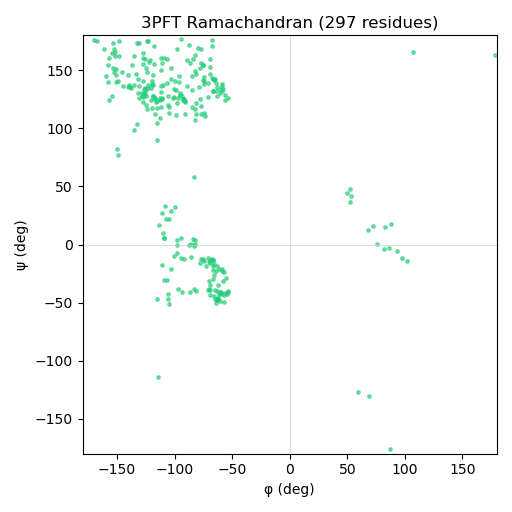57 1.00 14.42 89 ALA A C 1
ATOM 641 O O . ALA A 1 85 ? 42.410 59.578 11.577 1.00 17.51 89 ALA A O 1
ATOM 643 N N . LYS A 1 86 ? 42.245 58.876 9.458 1.00 18.72 90 LYS A N 1
ATOM 644 C CA . LYS A 1 86 ? 43.126 59.941 8.983 1.00 20.33 90 LYS A CA 1
ATOM 645 C C . LYS A 1 86 ? 42.448 61.303 9.035 1.00 28.98 90 LYS A C 1
ATOM 646 O O . LYS A 1 86 ? 43.120 62.337 9.024 1.00 40.67 90 LYS A O 1
ATOM 652 N N . THR A 1 87 ? 41.123 61.315 9.112 1.00 23.02 91 THR A N 1
ATOM 653 C CA . THR A 1 87 ? 40.423 62.587 9.268 1.00 30.13 91 THR A CA 1
ATOM 654 C C . THR A 1 87 ? 39.331 62.495 10.312 1.00 31.18 91 THR A C 1
ATOM 655 O O . THR A 1 87 ? 38.892 61.409 10.679 1.00 24.25 91 THR A O 1
ATOM 659 N N . GLY A 1 88 ? 38.890 63.649 10.793 1.00 26.96 92 GLY A N 1
ATOM 660 C CA . GLY A 1 88 ? 37.779 63.683 11.723 1.00 29.86 92 GLY A CA 1
ATOM 661 C C . GLY A 1 88 ? 38.223 63.530 13.161 1.00 19.93 92 GLY A C 1
ATOM 662 O O . GLY A 1 88 ? 39.416 63.466 13.459 1.00 23.73 92 GLY A O 1
ATOM 663 N N . ASP A 1 89 ? 37.244 63.471 14.053 1.00 19.97 93 ASP A N 1
ATOM 664 C CA . ASP A 1 89 ? 37.479 63.432 15.492 1.00 18.90 93 ASP A CA 1
ATOM 665 C C . ASP A 1 89 ? 37.804 61.995 15.917 1.00 14.60 93 ASP A C 1
ATOM 666 O O . ASP A 1 89 ? 36.923 61.139 15.947 1.00 18.71 93 ASP A O 1
ATOM 671 N N . ARG A 1 90 ? 39.071 61.743 16.238 1.00 18.92 94 ARG A N 1
ATOM 672 C CA . ARG A 1 90 ? 39.498 60.402 16.638 1.00 16.87 94 ARG A CA 1
ATOM 673 C C . ARG A 1 90 ? 38.909 59.929 17.953 1.00 19.60 94 ARG A C 1
ATOM 674 O O . ARG A 1 90 ? 38.996 58.744 18.282 1.00 19.48 94 ARG A O 1
ATOM 682 N N . PHE A 1 91 ? 38.315 60.851 18.709 1.00 16.06 95 PHE A N 1
ATOM 683 C CA . PHE A 1 91 ? 37.764 60.507 20.005 1.00 16.50 95 PHE A CA 1
ATOM 684 C C . PHE A 1 91 ? 36.238 60.523 20.017 1.00 17.63 95 PHE A C 1
ATOM 685 O O . PHE A 1 91 ? 35.635 60.323 21.067 1.00 16.69 95 PHE A O 1
ATOM 693 N N . ALA A 1 92 ? 35.627 60.733 18.850 1.00 16.84 96 ALA A N 1
ATOM 694 C CA . ALA A 1 92 ? 34.165 60.754 18.746 1.00 19.30 96 ALA A CA 1
ATOM 695 C C . ALA A 1 92 ? 33.583 59.475 19.338 1.00 17.01 96 ALA A C 1
ATOM 696 O O . ALA A 1 92 ? 33.973 58.363 18.956 1.00 19.33 96 ALA A O 1
ATOM 698 N N . GLY A 1 93 ? 32.647 59.627 20.274 1.00 15.44 97 GLY A N 1
ATOM 699 C CA . GLY A 1 93 ? 31.973 58.480 20.854 1.00 18.91 97 GLY A CA 1
ATOM 700 C C . GLY A 1 93 ? 32.598 57.948 22.129 1.00 18.30 97 GLY A C 1
ATOM 701 O O . GLY A 1 93 ? 32.032 57.055 22.758 1.00 21.23 97 GLY A O 1
ATOM 702 N N . LEU A 1 94 ? 33.752 58.498 22.517 1.00 18.47 98 LEU A N 1
ATOM 703 C CA . LEU A 1 94 ? 34.508 57.970 23.646 1.00 18.67 98 LEU A CA 1
ATOM 704 C C . LEU A 1 94 ? 34.363 58.805 24.900 1.00 20.25 98 LEU A C 1
ATOM 705 O O . LEU A 1 94 ? 34.324 60.033 24.850 1.00 19.68 98 LEU A O 1
ATOM 710 N N . GLU A 1 95 ? 34.300 58.122 26.036 1.00 20.21 99 GLU A N 1
ATOM 711 C CA . GLU A 1 95 ? 34.454 58.780 27.315 1.00 18.40 99 GLU A CA 1
ATOM 712 C C . GLU A 1 95 ? 35.928 58.756 27.686 1.00 23.10 99 GLU A C 1
ATOM 713 O O . GLU A 1 95 ? 36.531 57.682 27.737 1.00 24.03 99 GLU A O 1
ATOM 719 N N . THR A 1 96 ? 36.518 59.930 27.912 1.00 19.09 100 THR A N 1
ATOM 720 C CA . THR A 1 96 ? 37.929 60.021 28.278 1.00 20.53 100 THR A CA 1
ATOM 721 C C . THR A 1 96 ? 38.182 60.844 29.545 1.00 25.57 100 THR A C 1
ATOM 722 O O . THR A 1 96 ? 37.322 61.628 29.983 1.00 22.47 100 THR A O 1
ATOM 726 N N . GLU A 1 97 ? 39.358 60.633 30.133 1.00 20.42 101 GLU A N 1
ATOM 727 C CA . GLU A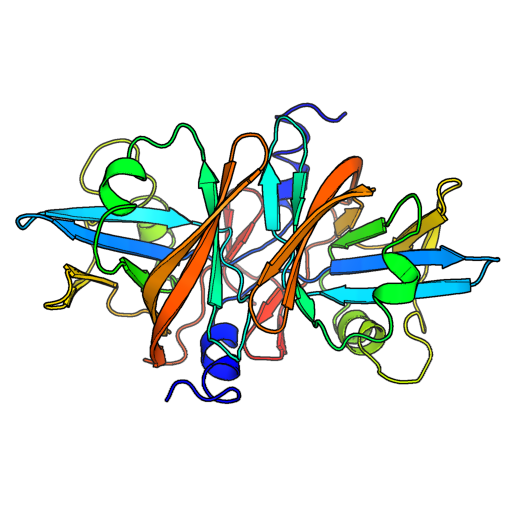 1 97 ? 39.868 61.458 31.229 1.00 22.64 101 GLU A CA 1
ATOM 728 C C . GLU A 1 97 ? 41.223 62.033 30.858 1.00 25.41 101 GLU A C 1
ATOM 729 O O . GLU A 1 97 ? 42.079 61.333 30.308 1.00 23.66 101 GLU A O 1
ATOM 735 N N . SER A 1 98 ? 41.435 63.306 31.161 1.00 24.92 102 SER A N 1
ATOM 736 C CA . SER A 1 98 ? 42.729 63.928 30.914 1.00 23.34 102 SER A CA 1
ATOM 737 C C . SER A 1 98 ? 43.375 64.255 32.242 1.00 35.05 102 SER A C 1
ATOM 738 O O . SER A 1 98 ? 42.773 64.927 33.081 1.00 36.72 102 SER A O 1
ATOM 741 N N . ARG A 1 99 ? 44.598 63.779 32.437 1.00 26.97 103 ARG A N 1
ATOM 742 C CA . ARG A 1 99 ? 45.314 64.067 33.671 1.00 25.14 103 ARG A CA 1
ATOM 743 C C . ARG A 1 99 ? 46.014 65.425 33.597 1.00 24.29 103 ARG A C 1
ATOM 744 O O . ARG A 1 99 ? 46.246 65.973 32.512 1.00 26.37 103 ARG A O 1
ATOM 752 N N . ASP A 1 100 ? 46.340 65.982 34.758 1.00 29.26 104 ASP A N 1
ATOM 753 C CA . ASP A 1 100 ? 47.064 67.244 34.786 1.00 33.84 104 ASP A CA 1
ATOM 754 C C . ASP A 1 100 ? 48.369 67.150 33.987 1.00 31.80 104 ASP A C 1
ATOM 755 O O . ASP A 1 100 ? 48.828 68.138 33.425 1.00 29.87 104 ASP A O 1
ATOM 760 N N . SER A 1 101 ? 48.948 65.951 33.912 1.00 27.06 105 SER A N 1
ATOM 761 C CA . SER A 1 101 ? 50.190 65.752 33.163 1.00 23.80 105 SER A CA 1
ATOM 762 C C . SER A 1 101 ? 49.995 65.854 31.649 1.00 27.34 105 SER A C 1
ATOM 763 O O . SER A 1 101 ? 50.964 65.952 30.904 1.00 24.33 105 SER A O 1
ATOM 766 N N . GLY A 1 102 ? 48.744 65.800 31.198 1.00 23.81 106 GLY A N 1
ATOM 767 C CA . GLY A 1 102 ? 48.451 65.850 29.775 1.00 22.89 106 GLY A CA 1
ATOM 768 C C . GLY A 1 102 ? 48.139 64.468 29.215 1.00 20.05 106 GLY A C 1
ATOM 769 O O . GLY A 1 102 ? 47.606 64.334 28.118 1.00 21.45 106 GLY A O 1
ATOM 770 N N . ALA A 1 103 ? 48.459 63.432 29.977 1.00 21.74 107 ALA A N 1
ATOM 771 C CA . ALA A 1 103 ? 48.136 62.066 29.553 1.00 18.77 107 ALA A CA 1
ATOM 772 C C . ALA A 1 103 ? 46.629 61.888 29.477 1.00 20.86 107 ALA A C 1
ATOM 773 O O . ALA A 1 103 ? 45.911 62.347 30.352 1.00 20.26 107 ALA A O 1
ATOM 775 N N . VAL A 1 104 ? 46.152 61.198 28.441 1.00 16.66 108 VAL A N 1
ATOM 776 C CA . VAL A 1 104 ? 44.727 60.950 28.258 1.00 15.82 108 VAL A CA 1
ATOM 777 C C . VAL A 1 104 ? 44.416 59.452 28.268 1.00 16.47 108 VAL A C 1
ATOM 778 O O . VAL A 1 104 ? 45.148 58.647 27.673 1.00 17.90 108 VAL A O 1
ATOM 782 N N . PHE A 1 105 ? 43.337 59.093 28.952 1.00 17.34 109 PHE A N 1
ATOM 783 C CA . PHE A 1 105 ? 42.927 57.700 29.090 1.00 15.97 109 PHE A CA 1
ATOM 784 C C . PHE A 1 105 ? 41.481 57.488 28.679 1.00 19.13 109 PHE A C 1
ATOM 785 O O . PHE A 1 105 ? 40.658 58.404 28.720 1.00 19.33 109 PHE A O 1
ATOM 793 N N . ILE A 1 106 ? 41.183 56.261 28.284 1.00 17.79 110 ILE A N 1
ATOM 794 C CA . ILE A 1 106 ? 39.862 55.890 27.833 1.00 18.66 110 ILE A CA 1
ATOM 795 C C . ILE A 1 106 ? 39.084 55.220 28.956 1.00 20.84 110 ILE A C 1
ATOM 796 O O . ILE A 1 106 ? 39.511 54.212 29.509 1.00 17.71 110 ILE A O 1
ATOM 801 N N . ASN A 1 107 ? 37.934 55.774 29.311 1.00 19.36 111 ASN A N 1
ATOM 802 C CA . ASN A 1 107 ? 37.120 55.140 30.338 1.00 21.37 111 ASN A CA 1
ATOM 803 C C . ASN A 1 107 ? 36.562 53.804 29.850 1.00 18.79 111 ASN A C 1
ATOM 804 O O . ASN A 1 107 ? 36.268 53.639 28.667 1.00 22.13 111 ASN A O 1
ATOM 809 N N . GLY A 1 108 ? 36.479 52.829 30.754 1.00 20.95 112 GLY A N 1
ATOM 810 C CA . GLY A 1 108 ? 35.901 51.544 30.416 1.00 20.91 112 GLY A CA 1
ATOM 811 C C . GLY A 1 108 ? 36.913 50.572 29.845 1.00 24.12 112 GLY A C 1
ATOM 812 O O . GLY A 1 108 ? 36.546 49.597 29.187 1.00 25.32 112 GLY A O 1
ATOM 813 N N . THR A 1 109 ? 38.191 50.856 30.068 1.00 17.61 113 THR A N 1
ATOM 814 C CA . THR A 1 109 ? 39.256 49.942 29.650 1.00 16.94 113 THR A CA 1
ATOM 815 C C . THR A 1 109 ? 39.929 49.311 30.867 1.00 19.40 113 THR A C 1
ATOM 816 O O . THR A 1 109 ? 39.905 49.873 31.969 1.00 21.28 113 THR A O 1
ATOM 820 N N . SER A 1 110 ? 40.544 48.148 30.658 1.00 18.75 114 SER A N 1
ATOM 821 C CA A SER A 1 110 ? 41.081 47.346 31.759 0.59 17.55 114 SER A CA 1
ATOM 822 C CA B SER A 1 110 ? 41.077 47.356 31.769 0.41 17.58 114 SER A CA 1
ATOM 823 C C . SER A 1 110 ? 42.266 47.986 32.467 1.00 21.17 114 SER A C 1
ATOM 824 O O . SER A 1 110 ? 42.380 47.912 33.694 1.00 19.35 114 SER A O 1
ATOM 829 N N . VAL A 1 111 ? 43.165 48.589 31.690 1.00 16.07 115 VAL A N 1
ATOM 830 C CA . VAL A 1 111 ? 44.407 49.087 32.238 1.00 15.97 115 VAL A CA 1
ATOM 831 C C . VAL A 1 111 ? 44.749 50.450 31.672 1.00 14.17 115 VAL A C 1
ATOM 832 O O . VAL A 1 111 ? 44.617 50.681 30.461 1.00 17.42 115 VAL A O 1
ATOM 836 N N . TRP A 1 112 ? 45.149 51.349 32.561 1.00 15.68 116 TRP A N 1
ATOM 837 C CA . TRP A 1 112 ? 45.694 52.642 32.189 1.00 15.47 116 TRP A CA 1
ATOM 838 C C . TRP A 1 112 ? 47.170 52.656 32.531 1.00 19.60 116 TRP A C 1
ATOM 839 O O . TRP A 1 112 ? 47.549 52.382 33.668 1.00 21.14 116 TRP A O 1
ATOM 850 N N . LEU A 1 113 ? 48.007 52.972 31.554 1.00 14.62 117 LEU A N 1
ATOM 851 C CA . LEU A 1 113 ? 49.440 53.007 31.765 1.00 17.01 117 LEU A CA 1
ATOM 852 C C . LEU A 1 113 ? 49.948 54.397 31.358 1.00 18.79 117 LEU A C 1
ATOM 853 O O . LEU A 1 113 ? 49.772 54.831 30.205 1.00 16.72 117 LEU A O 1
ATOM 858 N N . GLU A 1 114 ? 50.550 55.119 32.303 1.00 17.81 118 GLU A N 1
ATOM 859 C CA . GLU A 1 114 ? 51.114 56.424 31.992 1.00 16.67 118 GLU A CA 1
ATOM 860 C C . GLU A 1 114 ? 52.614 56.281 31.789 1.00 19.70 118 GLU A C 1
ATOM 861 O O . GLU A 1 114 ? 53.266 55.516 32.489 1.00 19.69 118 GLU A O 1
ATOM 867 N N . SER A 1 115 ? 53.166 56.997 30.822 1.00 18.10 119 SER A N 1
ATOM 868 C CA . SER A 1 115 ? 54.568 56.802 30.512 1.00 23.20 119 SER A CA 1
ATOM 869 C C . SER A 1 115 ? 55.174 57.956 29.738 1.00 22.70 119 SER A C 1
ATOM 870 O O . SER A 1 115 ? 54.473 58.841 29.242 1.00 22.27 119 SER A O 1
ATOM 873 N N . ALA A 1 116 ? 56.498 57.927 29.646 1.00 18.59 120 ALA A N 1
ATOM 874 C CA . ALA A 1 116 ? 57.251 58.927 28.913 1.00 21.29 120 ALA A CA 1
ATOM 875 C C . ALA A 1 116 ? 58.327 58.240 28.100 1.00 20.34 120 ALA A C 1
ATOM 876 O O . ALA A 1 116 ? 58.772 57.151 28.452 1.00 21.39 120 ALA A O 1
ATOM 878 N N . ILE A 1 117 ? 58.752 58.875 27.016 1.00 18.35 121 ILE A N 1
ATOM 879 C CA . ILE A 1 117 ? 59.705 58.264 26.104 1.00 20.23 121 ILE A CA 1
ATOM 880 C C . ILE A 1 117 ? 61.061 58.028 26.775 1.00 22.94 121 ILE A C 1
ATOM 881 O O . ILE A 1 117 ? 61.603 58.906 27.447 1.00 26.91 121 ILE A O 1
ATOM 886 N N . GLU A 1 118 ? 61.582 56.818 26.599 1.00 19.16 122 GLU A N 1
ATOM 887 C CA . GLU A 1 118 ? 62.872 56.423 27.153 1.00 24.25 122 GLU A CA 1
ATOM 888 C C . GLU A 1 118 ? 63.921 56.354 26.044 1.00 25.85 122 GLU A C 1
ATOM 889 O O . GLU A 1 118 ? 65.028 56.877 26.182 1.00 26.15 122 GLU A O 1
ATOM 895 N N . GLN A 1 119 ? 63.574 55.712 24.932 1.00 19.68 123 GLN A N 1
ATOM 896 C CA . GLN A 1 119 ? 64.481 55.635 23.801 1.00 17.72 123 GLN A CA 1
ATOM 897 C C . GLN A 1 119 ? 63.714 55.498 22.495 1.00 22.23 123 GLN A C 1
ATOM 898 O O . GLN A 1 119 ? 62.633 54.902 22.461 1.00 21.68 123 GLN A O 1
ATOM 904 N N . LEU A 1 120 ? 64.277 56.050 21.428 1.00 19.04 124 LEU A N 1
ATOM 905 C CA . LEU A 1 120 ? 63.718 55.918 20.091 1.00 18.50 124 LEU A CA 1
ATOM 906 C C . LEU A 1 120 ? 64.700 55.134 19.237 1.00 28.43 124 LEU A C 1
ATOM 907 O O . LEU A 1 120 ? 65.839 55.569 19.020 1.00 25.59 124 LEU A O 1
ATOM 912 N N . VAL A 1 121 ? 64.266 53.966 18.770 1.00 19.29 125 VAL A N 1
ATOM 913 C CA . VAL A 1 121 ? 65.144 53.069 18.035 1.00 19.24 125 VAL A CA 1
ATOM 914 C C . VAL A 1 121 ? 64.717 52.957 16.575 1.00 20.71 125 VAL A C 1
ATOM 915 O O . VAL A 1 121 ? 63.684 52.369 16.260 1.00 20.96 125 VAL A O 1
ATOM 919 N N . PRO A 1 122 ? 65.499 53.537 15.661 1.00 19.58 126 PRO A N 1
ATOM 920 C CA . PRO A 1 122 ? 65.113 53.401 14.258 1.00 20.86 126 PRO A CA 1
ATOM 921 C C . PRO A 1 122 ? 65.056 51.939 13.864 1.00 21.29 126 PRO A C 1
ATOM 922 O O . PRO A 1 122 ? 65.935 51.172 14.237 1.00 20.82 126 PRO A O 1
ATOM 926 N N . ALA A 1 123 ? 64.032 51.564 13.104 1.00 17.06 127 ALA A N 1
ATOM 927 C CA . ALA A 1 123 ? 63.863 50.175 12.709 1.00 16.88 127 ALA A CA 1
ATOM 928 C C . ALA A 1 123 ? 63.167 50.095 11.353 1.00 18.50 127 ALA A C 1
ATOM 929 O O . ALA A 1 123 ? 61.947 49.878 11.263 1.00 16.56 127 ALA A O 1
ATOM 931 N N . GLY A 1 124 ? 63.955 50.250 10.289 1.00 18.46 128 GLY A N 1
ATOM 932 C CA . GLY A 1 124 ? 63.414 50.289 8.945 1.00 17.44 128 GLY A CA 1
ATOM 933 C C . GLY A 1 124 ? 62.407 51.415 8.755 1.00 16.87 128 GLY A C 1
ATOM 934 O O . GLY A 1 124 ? 62.693 52.580 9.051 1.00 20.00 128 GLY A O 1
ATOM 935 N N . ASP A 1 125 ? 61.221 51.068 8.268 1.00 17.68 129 ASP A N 1
ATOM 936 C CA . ASP A 1 125 ? 60.185 52.080 8.036 1.00 18.20 129 ASP A CA 1
ATOM 937 C C . ASP A 1 125 ? 59.376 52.466 9.282 1.00 15.37 129 ASP A C 1
ATOM 938 O O . ASP A 1 125 ? 58.435 53.255 9.199 1.00 16.37 129 ASP A O 1
ATOM 943 N N . HIS A 1 126 ? 59.755 51.906 10.432 1.00 13.89 130 HIS A N 1
ATOM 944 C CA . HIS A 1 126 ? 59.199 52.291 11.717 1.00 13.75 130 HIS A CA 1
ATOM 945 C C . HIS A 1 126 ? 60.299 52.717 12.683 1.00 17.16 130 HIS A C 1
ATOM 946 O O . HIS A 1 126 ? 61.500 52.618 12.379 1.00 17.49 130 HIS A O 1
ATOM 953 N N . THR A 1 127 ? 59.871 53.179 13.854 1.00 15.02 131 THR A N 1
ATOM 954 C CA . THR A 1 127 ? 60.744 53.427 14.983 1.00 14.24 131 THR A CA 1
ATOM 955 C C . THR A 1 127 ? 60.164 52.667 16.177 1.00 15.14 131 THR A C 1
ATOM 956 O O . THR A 1 127 ? 58.965 52.747 16.449 1.00 16.22 131 THR A O 1
ATOM 960 N N . ILE A 1 128 ? 61.008 51.903 16.867 1.00 14.30 132 ILE A N 1
ATOM 961 C CA . ILE A 1 128 ? 60.587 51.249 18.090 1.00 14.43 132 ILE A CA 1
ATOM 962 C C . ILE A 1 128 ? 60.701 52.267 19.213 1.00 16.62 132 ILE A C 1
ATOM 963 O O . ILE A 1 128 ? 61.786 52.763 19.502 1.00 17.05 132 ILE A O 1
ATOM 968 N N . VAL A 1 129 ? 59.565 52.603 19.815 1.00 13.45 133 VAL A N 1
ATOM 969 C CA . VAL A 1 129 ? 59.495 53.619 20.848 1.00 14.69 133 VAL A CA 1
ATOM 970 C C . VAL A 1 129 ? 59.488 52.916 22.194 1.00 18.20 133 VAL A C 1
ATOM 971 O O . VAL A 1 129 ? 58.538 52.217 22.526 1.00 17.25 133 VAL A O 1
ATOM 975 N N . VAL A 1 130 ? 60.568 53.070 22.949 1.00 14.28 134 VAL A N 1
ATOM 976 C CA . VAL A 1 130 ? 60.634 52.490 24.289 1.00 15.44 134 VAL A CA 1
ATOM 977 C C . VAL A 1 130 ? 60.173 53.534 25.295 1.00 16.25 134 VAL A C 1
ATOM 978 O O . VAL A 1 130 ? 60.654 54.670 25.265 1.00 19.09 134 VAL A O 1
ATOM 982 N N . LEU A 1 131 ? 59.220 53.161 26.146 1.00 14.26 135 LEU A N 1
ATOM 983 C CA . LEU A 1 131 ? 58.613 54.084 27.106 1.00 15.59 135 LEU A CA 1
ATOM 984 C C . LEU A 1 131 ? 58.830 53.624 28.532 1.00 16.12 135 LEU A C 1
ATOM 985 O O . LEU A 1 131 ? 58.697 52.443 28.830 1.00 17.08 135 LEU A O 1
ATOM 990 N N . ARG A 1 132 ? 59.149 54.557 29.427 1.00 17.25 136 ARG A N 1
ATOM 991 C CA . ARG A 1 132 ? 59.259 54.233 30.844 1.00 17.83 136 ARG A CA 1
ATOM 992 C C . ARG A 1 132 ? 57.923 54.483 31.525 1.00 20.92 136 ARG A C 1
ATOM 993 O O . ARG A 1 132 ? 57.389 55.592 31.445 1.00 23.63 136 ARG A O 1
ATOM 1001 N N . VAL A 1 133 ? 57.388 53.457 32.181 1.00 17.47 137 VAL A N 1
ATOM 1002 C CA . VAL A 1 133 ? 56.080 53.537 32.824 1.00 15.76 137 VAL A CA 1
ATOM 1003 C C . VAL A 1 133 ? 56.192 54.296 34.141 1.00 22.80 137 VAL A C 1
ATOM 1004 O O . VAL A 1 133 ? 57.011 53.947 34.998 1.00 22.41 137 VAL A O 1
ATOM 1008 N N . SER A 1 134 ? 55.378 55.335 34.292 1.00 20.59 138 SER A N 1
ATOM 1009 C CA . SER A 1 134 ? 55.384 56.143 35.516 1.00 23.56 138 SER A CA 1
ATOM 1010 C C . SER A 1 134 ? 54.220 55.843 36.459 1.00 26.96 138 SER A C 1
ATOM 1011 O O . SER A 1 134 ? 54.293 56.138 37.650 1.00 28.77 138 SER A O 1
ATOM 1014 N N . ASP A 1 135 ? 53.150 55.260 35.935 1.00 21.78 139 ASP A N 1
ATOM 1015 C CA . ASP A 1 135 ? 52.000 54.911 36.747 1.00 23.76 139 ASP A CA 1
ATOM 1016 C C . ASP A 1 135 ? 51.202 53.857 36.013 1.00 22.90 139 ASP A C 1
ATOM 1017 O O . ASP A 1 135 ? 51.127 53.881 34.784 1.00 24.71 139 ASP A O 1
ATOM 1022 N N . ILE A 1 136 ? 50.612 52.926 36.750 1.00 22.98 140 ILE A N 1
ATOM 1023 C CA . ILE A 1 136 ? 49.756 51.925 36.125 1.00 26.32 140 ILE A CA 1
ATOM 1024 C C . ILE A 1 136 ? 48.577 51.558 37.023 1.00 29.45 140 ILE A C 1
ATOM 1025 O O . ILE A 1 136 ? 48.730 51.394 38.235 1.00 35.71 140 ILE A O 1
ATOM 1030 N N . VAL A 1 137 ? 47.397 51.468 36.421 1.00 24.59 141 VAL A N 1
ATOM 1031 C CA . VAL A 1 137 ? 46.175 51.129 37.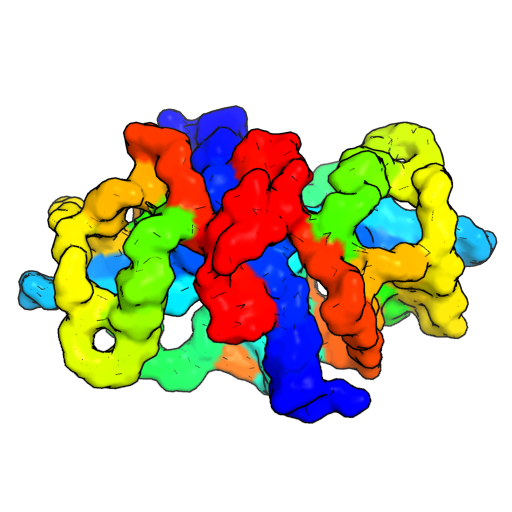144 1.00 24.50 141 VAL A CA 1
ATOM 1032 C C . VAL A 1 137 ? 45.456 49.987 36.450 1.00 27.15 141 VAL A C 1
ATOM 1033 O O . VAL A 1 137 ? 45.202 50.062 35.242 1.00 21.71 141 VAL A O 1
ATOM 1037 N N . ILE A 1 138 ? 45.120 48.938 37.200 1.00 22.49 142 ILE A N 1
ATOM 1038 C CA . ILE A 1 138 ? 44.172 47.948 36.716 1.00 21.10 142 ILE A CA 1
ATOM 1039 C C . ILE A 1 138 ? 42.782 48.387 37.174 1.00 25.56 142 ILE A C 1
ATOM 1040 O O . ILE A 1 138 ? 42.490 48.384 38.373 1.00 23.56 142 ILE A O 1
ATOM 1045 N N . ASN A 1 139 ? 41.941 48.777 36.221 1.00 19.44 143 ASN A N 1
ATOM 1046 C CA . ASN A 1 139 ? 40.584 49.259 36.521 1.00 20.49 143 ASN A CA 1
ATOM 1047 C C . ASN A 1 139 ? 39.535 48.160 36.753 1.00 25.68 143 ASN A C 1
ATOM 1048 O O . ASN A 1 139 ? 38.660 48.304 37.591 1.00 30.01 143 ASN A O 1
ATOM 1053 N N . GLU A 1 140 ? 39.594 47.096 35.966 1.00 32.26 144 GLU A N 1
ATOM 1054 C CA . GLU A 1 140 ? 38.645 45.976 36.046 1.00 26.89 144 GLU A CA 1
ATOM 1055 C C . GLU A 1 140 ? 39.023 44.995 34.950 1.00 23.48 144 GLU A C 1
ATOM 1056 O O . GLU A 1 140 ? 39.748 45.339 34.009 1.00 31.12 144 GLU A O 1
ATOM 1062 N N . ALA A 1 141 ? 38.524 43.775 35.056 1.00 26.66 145 ALA A N 1
ATOM 1063 C CA . ALA A 1 141 ? 38.862 42.728 34.099 1.00 29.52 145 ALA A CA 1
ATOM 1064 C C . ALA A 1 141 ? 38.009 42.776 32.822 1.00 31.75 145 ALA A C 1
ATOM 1065 O O . ALA A 1 141 ? 37.343 41.792 32.488 1.00 37.28 145 ALA A O 1
ATOM 1067 N N . VAL A 1 142 ? 38.040 43.900 32.100 1.00 24.99 146 VAL A N 1
ATOM 1068 C CA . VAL A 1 142 ? 37.308 44.031 30.836 1.00 22.29 146 VAL A CA 1
ATOM 1069 C C . VAL A 1 142 ? 37.961 43.178 29.740 1.00 17.36 146 VAL A C 1
ATOM 1070 O O . VAL A 1 142 ? 39.154 43.306 29.511 1.00 21.01 146 VAL A O 1
ATOM 1074 N N . PRO A 1 143 ? 37.196 42.314 29.057 1.00 19.75 147 PRO A N 1
ATOM 1075 C CA . PRO A 1 143 ? 37.818 41.485 28.013 1.00 17.76 147 PRO A CA 1
ATOM 1076 C C . PRO A 1 143 ? 38.324 42.356 26.864 1.00 18.68 147 PRO A C 1
ATOM 1077 O O . PRO A 1 143 ? 37.665 43.340 26.543 1.00 16.64 147 PRO A O 1
ATOM 1081 N N . PRO A 1 144 ? 39.482 42.006 26.267 1.00 16.29 148 PRO A N 1
ATOM 1082 C CA . PRO A 1 144 ? 40.118 42.888 25.283 1.00 13.44 148 PRO A CA 1
ATOM 1083 C C . PRO A 1 144 ? 39.657 42.638 23.867 1.00 14.96 148 PRO A C 1
ATOM 1084 O O . PRO A 1 144 ? 39.156 41.564 23.555 1.00 17.58 148 PRO A O 1
ATOM 1088 N N . ILE A 1 145 ? 39.831 43.643 23.016 1.00 12.84 149 ILE A N 1
ATOM 1089 C CA . ILE A 1 145 ? 39.694 43.435 21.583 1.00 12.39 149 ILE A CA 1
ATOM 1090 C C . ILE A 1 145 ? 41.026 42.853 21.080 1.00 12.39 149 ILE A C 1
ATOM 1091 O O . ILE A 1 145 ? 42.087 43.119 21.648 1.00 13.61 149 ILE A O 1
ATOM 1096 N N . VAL A 1 146 ? 40.971 42.038 20.033 1.00 11.21 150 VAL A N 1
ATOM 1097 C CA . VAL A 1 146 ? 42.190 41.494 19.438 1.00 10.41 150 VAL A CA 1
ATOM 1098 C C . VAL A 1 146 ? 42.150 41.784 17.951 1.00 11.91 150 VAL A C 1
ATOM 1099 O O . VAL A 1 146 ? 41.172 41.470 17.276 1.00 16.56 150 VAL A O 1
ATOM 1103 N N . PHE A 1 147 ? 43.205 42.400 17.436 1.00 10.73 151 PHE A N 1
ATOM 1104 C CA . PHE A 1 147 ? 43.302 42.702 16.005 1.00 11.55 151 PHE A CA 1
ATOM 1105 C C . PHE A 1 147 ? 44.012 41.539 15.307 1.00 12.62 151 PHE A C 1
ATOM 1106 O O . PHE A 1 147 ? 45.103 41.130 15.735 1.00 13.82 151 PHE A O 1
ATOM 1114 N N . HIS A 1 148 ? 43.381 40.978 14.277 1.00 11.59 152 HIS A N 1
ATOM 1115 C CA . HIS A 1 148 ? 43.925 39.789 13.619 1.00 11.04 152 HIS A CA 1
ATOM 1116 C C . HIS A 1 148 ? 43.381 39.701 12.201 1.00 14.17 152 HIS A C 1
ATOM 1117 O O . HIS A 1 148 ? 42.159 39.705 12.006 1.00 13.38 152 HIS A O 1
ATOM 1124 N N . ARG A 1 149 ? 44.284 39.638 11.226 1.00 12.51 153 ARG A N 1
ATOM 1125 C CA . ARG A 1 149 ? 43.905 39.508 9.804 1.00 13.45 153 ARG A CA 1
ATOM 1126 C C . ARG A 1 149 ? 42.901 40.570 9.390 1.00 15.67 153 ARG A C 1
ATOM 1127 O O . ARG A 1 149 ? 41.903 40.260 8.742 1.00 15.42 153 ARG A O 1
ATOM 1135 N N . SER A 1 150 ? 43.191 41.815 9.760 1.00 12.89 154 SER A N 1
ATOM 1136 C CA . SER A 1 150 ? 42.388 42.981 9.378 1.00 13.82 154 SER A CA 1
ATOM 1137 C C . SER A 1 150 ? 41.006 43.014 10.008 1.00 19.66 154 SER A C 1
ATOM 1138 O O . SER A 1 150 ? 40.167 43.806 9.588 1.00 23.99 154 SER A O 1
ATOM 1141 N N . ALA A 1 151 ? 40.771 42.164 11.007 1.00 14.10 155 ALA A N 1
ATOM 1142 C CA . ALA A 1 151 ? 39.488 42.095 11.698 1.00 14.59 155 ALA A CA 1
ATOM 1143 C C . ALA A 1 151 ? 39.664 42.348 13.184 1.00 13.42 155 ALA A C 1
ATOM 1144 O O . ALA A 1 151 ? 40.754 42.128 13.737 1.00 14.08 155 ALA A O 1
ATOM 1146 N N . PHE A 1 152 ? 38.590 42.781 13.836 1.00 13.02 156 PHE A N 1
ATOM 1147 C CA . PHE A 1 152 ? 38.600 42.973 15.285 1.00 15.54 156 PHE A CA 1
ATOM 1148 C C . PHE A 1 152 ? 37.838 41.835 15.921 1.00 20.59 156 PHE A C 1
ATOM 1149 O O . PHE A 1 152 ? 36.631 41.699 15.718 1.00 25.46 156 PHE A O 1
ATOM 1157 N N . ARG A 1 153 ? 38.555 41.004 16.666 1.00 14.93 157 ARG A N 1
ATOM 1158 C CA . ARG A 1 153 ? 38.013 39.768 17.213 1.00 15.37 157 ARG A CA 1
ATOM 1159 C C . ARG A 1 153 ? 37.893 39.856 18.730 1.00 14.80 157 ARG A C 1
ATOM 1160 O O . ARG A 1 153 ? 38.528 40.688 19.372 1.00 15.98 157 ARG A O 1
ATOM 1168 N N . LYS A 1 154 ? 37.064 38.991 19.298 1.00 17.06 158 LYS A N 1
ATOM 1169 C CA . LYS A 1 154 ? 36.998 38.840 20.737 1.00 18.63 158 LYS A CA 1
ATOM 1170 C C . LYS A 1 154 ? 37.599 37.498 21.098 1.00 18.01 158 LYS A C 1
ATOM 1171 O O . LYS A 1 154 ? 37.737 36.633 20.240 1.00 21.45 158 LYS A O 1
ATOM 1177 N N . LEU A 1 155 ? 37.997 37.343 22.353 1.00 15.12 159 LEU A N 1
ATOM 1178 C CA . LEU A 1 155 ? 38.487 36.053 22.821 1.00 16.71 159 LEU A CA 1
ATOM 1179 C C . LEU A 1 155 ? 37.297 35.115 23.002 1.00 22.84 159 LEU A C 1
ATOM 1180 O O . LEU A 1 155 ? 36.207 35.554 23.390 1.00 22.34 159 LEU A O 1
ATOM 1185 N N . GLY A 1 156 ? 37.497 33.838 22.700 1.00 19.50 160 GLY A N 1
ATOM 1186 C CA . GLY A 1 156 ? 36.449 32.853 22.907 1.00 23.05 160 GLY A CA 1
ATOM 1187 C C . GLY A 1 156 ? 36.303 32.475 24.369 1.00 29.89 160 GLY A C 1
ATOM 1188 O O . GLY A 1 156 ? 37.289 32.282 25.085 1.00 29.99 160 GLY A O 1
ATOM 1189 N N . ASP B 1 1 ? 51.057 49.736 42.562 1.00 55.51 5 ASP B N 1
ATOM 1190 C CA . ASP B 1 1 ? 52.498 49.881 42.693 1.00 52.07 5 ASP B CA 1
ATOM 1191 C C . ASP B 1 1 ? 53.171 49.616 41.351 1.00 51.80 5 ASP B C 1
ATOM 1192 O O . ASP B 1 1 ? 52.519 49.190 40.398 1.00 47.02 5 ASP B O 1
ATOM 1197 N N . LEU B 1 2 ? 54.472 49.877 41.280 1.00 46.63 6 LEU B N 1
ATOM 1198 C CA . LEU B 1 2 ? 55.258 49.533 40.101 1.00 43.97 6 LEU B CA 1
ATOM 1199 C C . LEU B 1 2 ? 56.187 48.369 40.422 1.00 41.07 6 LEU B C 1
ATOM 1200 O O . LEU B 1 2 ? 57.295 48.278 39.894 1.00 38.15 6 LEU B O 1
ATOM 1205 N N . SER B 1 3 ? 55.731 47.480 41.298 1.00 42.60 7 SER B N 1
ATOM 1206 C CA . SER B 1 3 ? 56.503 46.295 41.637 1.00 37.72 7 SER B CA 1
ATOM 1207 C C . SER B 1 3 ? 56.376 45.266 40.523 1.00 40.27 7 SER B C 1
ATOM 1208 O O . SER B 1 3 ? 55.408 45.278 39.761 1.00 31.83 7 SER B O 1
ATOM 1211 N N . PRO B 1 4 ? 57.359 44.367 40.419 1.00 36.87 8 PRO B N 1
ATOM 1212 C CA . PRO B 1 4 ? 57.359 43.371 39.345 1.00 30.69 8 PRO B CA 1
ATOM 1213 C C . PRO B 1 4 ? 56.081 42.537 39.253 1.00 34.87 8 PRO B C 1
ATOM 1214 O O . PRO B 1 4 ? 55.610 42.314 38.145 1.00 25.08 8 PRO B O 1
ATOM 1218 N N . THR B 1 5 ? 55.522 42.084 40.372 1.00 32.06 9 THR B N 1
ATOM 1219 C CA . THR B 1 5 ? 54.302 41.282 40.291 1.00 32.16 9 THR B CA 1
ATOM 1220 C C . THR B 1 5 ? 53.091 42.110 39.829 1.00 31.37 9 THR B C 1
ATOM 1221 O O . THR B 1 5 ? 52.261 41.629 39.048 1.00 29.67 9 THR B O 1
ATOM 1225 N N . SER B 1 6 ? 52.991 43.349 40.303 1.00 27.85 10 SER B N 1
ATOM 1226 C CA A SER B 1 6 ? 51.890 44.217 39.905 0.52 32.86 10 SER B CA 1
ATOM 1227 C CA B SER B 1 6 ? 51.889 44.220 39.906 0.48 32.85 10 SER B CA 1
ATOM 1228 C C . SER B 1 6 ? 52.017 44.625 38.438 1.00 30.55 10 SER B C 1
ATOM 1229 O O . SER B 1 6 ? 51.026 44.675 37.718 1.00 25.73 10 SER B O 1
ATOM 1234 N N . LEU B 1 7 ? 53.242 44.909 37.996 1.00 30.20 11 LEU B N 1
ATOM 1235 C CA . LEU B 1 7 ? 53.473 45.217 36.579 1.00 26.32 11 LEU B CA 1
ATOM 1236 C C . LEU B 1 7 ? 53.116 44.011 35.728 1.00 23.04 11 LEU B C 1
ATOM 1237 O O . LEU B 1 7 ? 52.438 44.132 34.702 1.00 20.33 11 LEU B O 1
ATOM 1242 N N . ARG B 1 8 ? 53.568 42.832 36.147 1.00 20.67 12 ARG B N 1
ATOM 1243 C CA . ARG B 1 8 ? 53.273 41.622 35.400 1.00 22.77 12 ARG B CA 1
ATOM 1244 C C . ARG B 1 8 ? 51.776 41.439 35.247 1.00 22.24 12 ARG B C 1
ATOM 1245 O O . ARG B 1 8 ? 51.287 41.087 34.173 1.00 21.76 12 ARG B O 1
ATOM 1253 N N . GLU B 1 9 ? 51.039 41.679 36.325 1.00 22.22 13 GLU B N 1
ATOM 1254 C CA . GLU B 1 9 ? 49.599 41.499 36.273 1.00 22.66 13 GLU B CA 1
ATOM 1255 C C . GLU B 1 9 ? 48.942 42.497 35.314 1.00 20.22 13 GLU B C 1
ATOM 1256 O O . GLU B 1 9 ? 48.071 42.133 34.526 1.00 22.03 13 GLU B O 1
ATOM 1262 N N . ALA B 1 10 ? 49.370 43.753 35.387 1.00 20.24 14 ALA B N 1
ATOM 1263 C CA . ALA B 1 10 ? 48.799 44.790 34.546 1.00 19.23 14 ALA B CA 1
ATOM 1264 C C . ALA B 1 10 ? 49.116 44.514 33.073 1.00 17.65 14 ALA B C 1
ATOM 1265 O O . ALA B 1 10 ? 48.232 44.583 32.222 1.00 18.22 14 ALA B O 1
ATOM 1267 N N . PHE B 1 11 ? 50.374 44.196 32.791 1.00 18.61 15 PHE B N 1
ATOM 1268 C CA . PHE B 1 11 ? 50.763 43.856 31.421 1.00 20.29 15 PHE B CA 1
ATOM 1269 C C . PHE B 1 11 ? 49.962 42.678 30.871 1.00 20.46 15 PHE B C 1
ATOM 1270 O O . PHE B 1 11 ? 49.722 42.590 29.666 1.00 19.95 15 PHE B O 1
ATOM 1278 N N . GLY B 1 12 ? 49.564 41.752 31.743 1.00 18.05 16 GLY B N 1
ATOM 1279 C CA . GLY B 1 12 ? 48.862 40.567 31.292 1.00 18.25 16 GLY B CA 1
ATOM 1280 C C . GLY B 1 12 ? 47.494 40.858 30.699 1.00 14.62 16 GLY B C 1
ATOM 1281 O O . GLY B 1 12 ? 46.903 40.025 30.023 1.00 16.22 16 GLY B O 1
ATOM 1282 N N . HIS B 1 13 ? 46.965 42.044 30.972 1.00 17.01 17 HIS B N 1
ATOM 1283 C CA . HIS B 1 13 ? 45.677 42.416 30.405 1.00 18.61 17 HIS B CA 1
ATOM 1284 C C . HIS B 1 13 ? 45.765 42.759 28.929 1.00 18.45 17 HIS B C 1
ATOM 1285 O O . HIS B 1 13 ? 44.729 42.857 28.254 1.00 20.05 17 HIS B O 1
ATOM 1292 N N . PHE B 1 14 ? 46.990 42.960 28.448 1.00 16.88 18 PHE B N 1
ATOM 1293 C CA A PHE B 1 14 ? 47.169 43.160 27.031 0.59 15.71 18 PHE B CA 1
ATOM 1294 C CA B PHE B 1 14 ? 47.263 43.222 27.035 0.41 15.65 18 PHE B CA 1
ATOM 1295 C C . PHE B 1 14 ? 47.458 41.848 26.334 1.00 18.79 18 PHE B C 1
ATOM 1296 O O . PHE B 1 14 ? 48.467 41.188 26.596 1.00 22.92 18 PHE B O 1
ATOM 1311 N N . PRO B 1 15 ? 46.542 41.438 25.433 1.00 15.64 19 PRO B N 1
ATOM 1312 C CA . PRO B 1 15 ? 46.676 40.113 24.805 1.00 16.27 19 PRO B CA 1
ATOM 1313 C C . PRO B 1 15 ? 47.664 40.117 23.626 1.00 14.75 19 PRO B C 1
ATOM 1314 O O . PRO B 1 15 ? 47.816 41.120 22.918 1.00 14.76 19 PRO B O 1
ATOM 1318 N N . SER B 1 16 ? 48.361 39.005 23.428 1.00 12.82 20 SER B N 1
ATOM 1319 C CA . SER B 1 16 ? 49.216 38.903 22.246 1.00 13.32 20 SER B CA 1
ATOM 1320 C C . SER B 1 16 ? 49.482 37.470 21.873 1.00 11.92 20 SER B C 1
ATOM 1321 O O . SER B 1 16 ? 49.298 36.566 22.682 1.00 13.79 20 SER B O 1
ATOM 1324 N N . GLY B 1 17 ? 49.898 37.274 20.627 1.00 11.91 21 GLY B N 1
ATOM 1325 C CA . GLY B 1 17 ? 50.292 35.959 20.164 1.00 13.49 21 GLY B CA 1
ATOM 1326 C C . GLY B 1 17 ? 51.567 35.516 20.852 1.00 12.03 21 GLY B C 1
ATOM 1327 O O . GLY B 1 17 ? 52.235 36.298 21.559 1.00 12.25 21 GLY B O 1
ATOM 1328 N N . VAL B 1 18 ? 51.896 34.248 20.628 1.00 12.06 22 VAL B N 1
ATOM 1329 C CA . VAL B 1 18 ? 53.101 33.679 21.217 1.00 11.32 22 VAL B CA 1
ATOM 1330 C C . VAL B 1 18 ? 53.928 33.036 20.123 1.00 13.05 22 VAL B C 1
ATOM 1331 O O . VAL B 1 18 ? 53.382 32.393 19.229 1.00 13.32 22 VAL B O 1
ATOM 1335 N N . ILE B 1 19 ? 55.244 33.191 20.195 1.00 11.99 23 ILE B N 1
ATOM 1336 C CA . ILE B 1 19 ? 56.091 32.542 19.211 1.00 12.73 23 ILE B CA 1
ATOM 1337 C C . ILE B 1 19 ? 57.028 31.529 19.857 1.00 10.88 23 ILE B C 1
ATOM 1338 O O . ILE B 1 19 ? 57.369 31.623 21.045 1.00 11.83 23 ILE B O 1
ATOM 1343 N N . ALA B 1 20 ? 57.440 30.559 19.052 1.00 12.36 24 ALA B N 1
ATOM 1344 C CA . ALA B 1 20 ? 58.633 29.763 19.340 1.00 12.27 24 ALA B CA 1
ATOM 1345 C C . ALA B 1 20 ? 59.787 30.324 18.531 1.00 12.99 24 ALA B C 1
ATOM 1346 O O . ALA B 1 20 ? 59.648 30.585 17.345 1.00 12.94 24 ALA B O 1
ATOM 1348 N N . ILE B 1 21 ? 60.920 30.515 19.190 1.00 12.25 25 ILE B N 1
ATOM 1349 C CA . ILE B 1 21 ? 62.149 30.900 18.504 1.00 11.13 25 ILE B CA 1
ATOM 1350 C C . ILE B 1 21 ? 63.085 29.710 18.648 1.00 13.56 25 ILE B C 1
ATOM 1351 O O . ILE B 1 21 ? 63.352 29.282 19.763 1.00 14.03 25 ILE B O 1
ATOM 1356 N N . ALA B 1 22 ? 63.584 29.171 17.541 1.00 11.63 26 ALA B N 1
ATOM 1357 C CA . ALA B 1 22 ? 64.309 27.897 17.621 1.00 11.31 26 ALA B CA 1
ATOM 1358 C C . ALA B 1 22 ? 65.321 27.736 16.504 1.00 12.36 26 ALA B C 1
ATOM 1359 O O . ALA B 1 22 ? 65.149 28.269 15.413 1.00 13.75 26 ALA B O 1
ATOM 1361 N N . ALA B 1 23 ? 66.372 26.975 16.791 1.00 12.14 27 ALA B N 1
ATOM 1362 C CA . ALA B 1 23 ? 67.355 26.606 15.785 1.00 11.11 27 ALA B CA 1
ATOM 1363 C C . ALA B 1 23 ? 67.979 25.296 16.211 1.00 12.56 27 ALA B C 1
ATOM 1364 O O . ALA B 1 23 ? 67.702 24.782 17.288 1.00 14.84 27 ALA B O 1
ATOM 1366 N N . GLU B 1 24 ? 68.803 24.741 15.341 1.00 13.70 28 GLU B N 1
ATOM 1367 C CA . GLU B 1 24 ? 69.398 23.440 15.587 1.00 17.57 28 GLU B CA 1
ATOM 1368 C C . GLU B 1 24 ? 70.908 23.597 15.531 1.00 15.39 28 GLU B C 1
ATOM 1369 O O . GLU B 1 24 ? 71.429 24.251 14.634 1.00 17.39 28 GLU B O 1
ATOM 1375 N N . VAL B 1 25 ? 71.597 22.995 16.497 1.00 13.91 29 VAL B N 1
ATOM 1376 C CA . VAL B 1 25 ? 73.057 23.011 16.528 1.00 15.90 29 VAL B CA 1
ATOM 1377 C C . VAL B 1 25 ? 73.490 21.558 16.671 1.00 14.55 29 VAL B C 1
ATOM 1378 O O . VAL B 1 25 ? 73.067 20.889 17.606 1.00 14.67 29 VAL B O 1
ATOM 1382 N N . ASP B 1 26 ? 74.301 21.064 15.740 1.00 14.02 30 ASP B N 1
ATOM 1383 C CA . ASP B 1 26 ? 74.761 19.667 15.803 1.00 15.00 30 ASP B CA 1
ATOM 1384 C C . ASP B 1 26 ? 73.568 18.711 15.946 1.00 17.48 30 ASP B C 1
ATOM 1385 O O . ASP B 1 26 ? 73.638 17.717 16.655 1.00 16.04 30 ASP B O 1
ATOM 1390 N N . GLY B 1 27 ? 72.457 19.034 15.290 1.00 15.19 31 GLY B N 1
ATOM 1391 C CA . GLY B 1 27 ? 71.280 18.180 15.323 1.00 18.55 31 GLY B CA 1
ATOM 1392 C C . GLY B 1 27 ? 70.367 18.310 16.536 1.00 16.68 31 GLY B C 1
ATOM 1393 O O . GLY B 1 27 ? 69.318 17.646 16.602 1.00 17.76 31 GLY B O 1
ATOM 1394 N N . THR B 1 28 ? 70.758 19.140 17.499 1.00 13.97 32 THR B N 1
ATOM 1395 C CA . THR B 1 28 ? 69.975 19.335 18.708 1.00 12.33 32 THR B CA 1
ATOM 1396 C C . THR B 1 28 ? 69.178 20.634 18.631 1.00 13.64 32 THR B C 1
ATOM 1397 O O . THR B 1 28 ? 69.736 21.698 18.379 1.00 14.74 32 THR B O 1
ATOM 1401 N N . ARG B 1 29 ? 67.870 20.537 18.840 1.00 13.43 33 ARG B N 1
ATOM 1402 C CA . ARG B 1 29 ? 67.000 21.711 18.770 1.00 15.15 33 ARG B CA 1
ATOM 1403 C C . ARG B 1 29 ? 67.129 22.509 20.058 1.00 13.15 33 ARG B C 1
ATOM 1404 O O . ARG B 1 29 ? 67.136 21.941 21.157 1.00 15.57 33 ARG B O 1
ATOM 1412 N N . VAL B 1 30 ? 67.248 23.826 19.900 1.00 12.48 34 VAL B N 1
ATOM 1413 C CA . VAL B 1 30 ? 67.391 24.767 20.998 1.00 11.91 34 VAL B CA 1
ATOM 1414 C C . VAL B 1 30 ? 66.321 25.818 20.767 1.00 13.75 34 VAL B C 1
ATOM 1415 O O . VAL B 1 30 ? 66.200 26.339 19.658 1.00 13.81 34 VAL B O 1
ATOM 1419 N N . GLY B 1 31 ? 65.534 26.129 21.794 1.00 13.69 35 GLY B N 1
ATOM 1420 C CA . GLY B 1 31 ? 64.484 27.125 21.575 1.00 15.00 35 GLY B CA 1
ATOM 1421 C C . GLY B 1 31 ? 63.840 27.650 22.831 1.00 12.65 35 GLY B C 1
ATOM 1422 O O . GLY B 1 31 ? 64.146 27.189 23.929 1.00 13.80 35 GLY B O 1
ATOM 1423 N N . LEU B 1 32 ? 62.954 28.640 22.671 1.00 11.30 36 LEU B N 1
ATOM 1424 C CA . LEU B 1 32 ? 62.216 29.202 23.809 1.00 13.04 36 LEU B CA 1
ATOM 1425 C C . LEU B 1 32 ? 60.909 29.785 23.309 1.00 15.56 36 LEU B C 1
ATOM 1426 O O . LEU B 1 32 ? 60.745 29.987 22.114 1.00 14.20 36 LEU B O 1
ATOM 1431 N N . ALA B 1 33 ? 59.983 30.049 24.225 1.00 14.66 37 ALA B N 1
ATOM 1432 C CA . ALA B 1 33 ? 58.731 30.735 23.886 1.00 13.60 37 ALA B CA 1
ATOM 1433 C C . ALA B 1 33 ? 58.873 32.218 24.177 1.00 15.00 37 ALA B C 1
ATOM 1434 O O . ALA B 1 33 ? 59.511 32.604 25.157 1.00 16.03 37 ALA B O 1
ATOM 1436 N N . ALA B 1 34 ? 58.241 33.056 23.354 1.00 12.87 38 ALA B N 1
ATOM 1437 C CA . ALA B 1 34 ? 58.206 34.494 23.636 1.00 11.25 38 ALA B CA 1
ATOM 1438 C C . ALA B 1 34 ? 56.828 35.050 23.339 1.00 11.59 38 ALA B C 1
ATOM 1439 O O . ALA B 1 34 ? 56.237 34.772 22.291 1.00 12.60 38 ALA B O 1
ATOM 1441 N N . SER B 1 35 ? 56.336 35.886 24.249 1.00 12.34 39 SER B N 1
ATOM 1442 C CA . SER B 1 35 ? 55.070 36.560 24.026 1.00 11.80 39 SER B CA 1
ATOM 1443 C C . SER B 1 35 ? 55.263 37.981 23.508 1.00 13.65 39 SER B C 1
ATOM 1444 O O . SER B 1 35 ? 54.275 38.692 23.313 1.00 14.46 39 SER B O 1
ATOM 1447 N N . THR B 1 36 ? 56.513 38.375 23.259 1.00 12.35 40 THR B N 1
ATOM 1448 C CA . THR B 1 36 ? 56.860 39.749 22.929 1.00 9.53 40 THR B CA 1
ATOM 1449 C C . THR B 1 36 ? 57.193 39.991 21.447 1.00 11.76 40 THR B C 1
ATOM 1450 O O . THR B 1 36 ? 57.869 40.957 21.108 1.00 11.72 40 THR B O 1
ATOM 1454 N N . PHE B 1 37 ? 56.721 39.123 20.559 1.00 11.25 41 PHE B N 1
ATOM 1455 C CA . PHE B 1 37 ? 56.921 39.351 19.138 1.00 12.19 41 PHE B CA 1
ATOM 1456 C C . PHE B 1 37 ? 56.224 40.631 18.658 1.00 12.86 41 PHE B C 1
ATOM 1457 O O . PHE B 1 37 ? 55.077 40.897 19.006 1.00 14.25 41 PHE B O 1
ATOM 1465 N N . VAL B 1 38 ? 56.943 41.410 17.858 1.00 10.21 42 VAL B N 1
ATOM 1466 C CA . VAL B 1 38 ? 56.387 42.607 17.219 1.00 13.48 42 VAL B CA 1
ATOM 1467 C C . VAL B 1 38 ? 56.734 42.590 15.723 1.00 12.14 42 VAL B C 1
ATOM 1468 O O . VAL B 1 38 ? 57.905 42.472 15.346 1.00 13.10 42 VAL B O 1
ATOM 1472 N N . PRO B 1 39 ? 55.716 42.715 14.850 1.00 11.26 43 PRO B N 1
ATOM 1473 C CA . PRO B 1 39 ? 55.996 42.964 13.433 1.00 12.71 43 PRO B CA 1
ATOM 1474 C C . PRO B 1 39 ? 56.371 44.431 13.310 1.00 15.86 43 PRO B C 1
ATOM 1475 O O . PRO B 1 39 ? 55.574 45.294 13.685 1.00 17.45 43 PRO B O 1
ATOM 1479 N N . VAL B 1 40 ? 57.585 44.714 12.844 1.00 11.68 44 VAL B N 1
ATOM 1480 C CA . VAL B 1 40 ? 58.119 46.069 12.930 1.00 10.76 44 VAL B CA 1
ATOM 1481 C C . VAL B 1 40 ? 58.145 46.870 11.632 1.00 15.71 44 VAL B C 1
ATOM 1482 O O . VAL B 1 40 ? 57.691 48.021 11.602 1.00 18.32 44 VAL B O 1
ATOM 1486 N N . SER B 1 41 ? 58.699 46.290 10.581 1.00 14.13 45 SER B N 1
ATOM 1487 C CA . SER B 1 41 ? 58.923 47.042 9.335 1.00 15.45 45 SER B CA 1
ATOM 1488 C C . SER B 1 41 ? 58.623 46.202 8.105 1.00 16.29 45 SER B C 1
ATOM 1489 O O . SER B 1 41 ? 58.851 45.000 8.096 1.00 15.41 45 SER B O 1
ATOM 1492 N N . LEU B 1 42 ? 58.115 46.838 7.048 1.00 17.52 46 LEU B N 1
ATOM 1493 C CA . LEU B 1 42 ? 57.877 46.132 5.798 1.00 18.72 46 LEU B CA 1
ATOM 1494 C C . LEU B 1 42 ? 59.070 46.275 4.853 1.0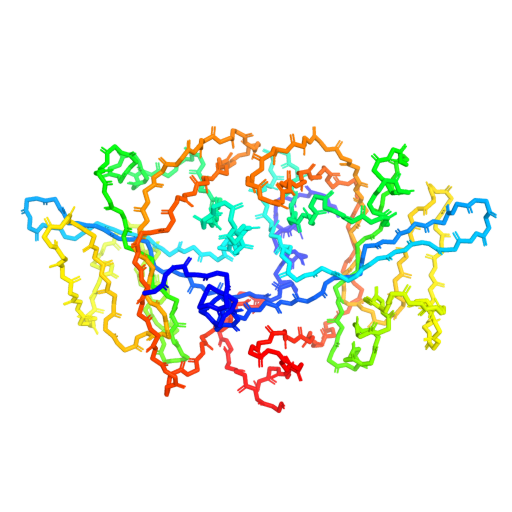0 16.19 46 LEU B C 1
ATOM 1495 O O . LEU B 1 42 ? 59.467 45.321 4.179 1.00 20.14 46 LEU B O 1
ATOM 1500 N N . GLU B 1 43 ? 59.639 47.472 4.803 1.00 18.85 47 GLU B N 1
ATOM 1501 C CA . GLU B 1 43 ? 60.789 47.718 3.938 1.00 21.95 47 GLU B CA 1
ATOM 1502 C C . GLU B 1 43 ? 61.864 48.454 4.721 1.00 19.39 47 GLU B C 1
ATOM 1503 O O . GLU B 1 43 ? 61.733 49.646 5.000 1.00 23.81 47 GLU B O 1
ATOM 1509 N N . PRO B 1 44 ? 62.917 47.725 5.132 1.00 20.16 48 PRO B N 1
ATOM 1510 C CA . PRO B 1 44 ? 63.103 46.294 4.882 1.00 19.35 48 PRO B CA 1
ATOM 1511 C C . PRO B 1 44 ? 62.272 45.475 5.873 1.00 19.83 48 PRO B C 1
ATOM 1512 O O . PRO B 1 44 ? 61.742 46.060 6.812 1.00 16.78 48 PRO B O 1
ATOM 1516 N N . PRO B 1 45 ? 62.146 44.155 5.658 1.00 19.21 49 PRO B N 1
ATOM 1517 C CA . PRO B 1 45 ? 61.294 43.333 6.525 1.00 17.09 49 PRO B CA 1
ATOM 1518 C C . PRO B 1 45 ? 61.954 43.095 7.875 1.00 18.59 49 PRO B C 1
ATOM 1519 O O . PRO B 1 45 ? 62.975 42.406 7.927 1.00 20.11 49 PRO B O 1
ATOM 1523 N N . LEU B 1 46 ? 61.378 43.639 8.940 1.00 14.56 50 LEU B N 1
ATOM 1524 C CA . LEU B 1 46 ? 61.965 43.498 10.268 1.00 14.65 50 LEU B CA 1
ATOM 1525 C C . LEU B 1 46 ? 60.904 43.112 11.269 1.00 15.54 50 LEU B C 1
ATOM 1526 O O . LEU B 1 46 ? 59.749 43.533 11.170 1.00 14.45 50 LEU B O 1
ATOM 1531 N N . VAL B 1 47 ? 61.322 42.318 12.252 1.00 14.90 51 VAL B N 1
ATOM 1532 C CA . VAL B 1 47 ? 60.489 41.988 13.401 1.00 12.92 51 VAL B CA 1
ATOM 1533 C C . VAL B 1 47 ? 61.334 42.182 14.648 1.00 12.30 51 VAL B C 1
ATOM 1534 O O . VAL B 1 47 ? 62.538 42.428 14.563 1.00 14.97 51 VAL B O 1
ATOM 1538 N N . ALA B 1 48 ? 60.716 42.057 15.818 1.00 12.65 52 ALA B N 1
ATOM 1539 C CA . ALA B 1 48 ? 61.458 42.160 17.076 1.00 12.04 52 ALA B CA 1
ATOM 1540 C C . ALA B 1 48 ? 60.820 41.279 18.147 1.00 11.98 52 ALA B C 1
ATOM 1541 O O . ALA B 1 48 ? 59.681 40.860 18.027 1.00 12.76 52 ALA B O 1
ATOM 1543 N N . PHE B 1 49 ? 61.586 41.001 19.194 1.00 12.30 53 PHE B N 1
ATOM 1544 C CA A PHE B 1 49 ? 61.009 40.513 20.442 0.56 12.99 53 PHE B CA 1
ATOM 1545 C CA B PHE B 1 49 ? 61.040 40.468 20.438 0.44 13.00 53 PHE B CA 1
ATOM 1546 C C . PHE B 1 49 ? 61.932 40.950 21.566 1.00 15.09 53 PHE B C 1
ATOM 1547 O O . PHE B 1 49 ? 62.964 41.562 21.304 1.00 14.68 53 PHE B O 1
ATOM 1562 N N . ALA B 1 50 ? 61.530 40.685 22.803 1.00 13.68 54 ALA B N 1
ATOM 1563 C CA . ALA B 1 50 ? 62.318 41.077 23.980 1.00 14.80 54 ALA B CA 1
ATOM 1564 C C . ALA B 1 50 ? 62.759 39.846 24.739 1.00 13.15 54 ALA B C 1
ATOM 1565 O O . ALA B 1 50 ? 61.926 39.038 25.133 1.00 15.22 54 ALA B O 1
ATOM 1567 N N . VAL B 1 51 ? 64.064 39.721 24.966 1.00 13.23 55 VAL B N 1
ATOM 1568 C CA . VAL B 1 51 ? 64.593 38.561 25.667 1.00 14.19 55 VAL B CA 1
ATOM 1569 C C . VAL B 1 51 ? 65.107 38.939 27.063 1.00 14.24 55 VAL B C 1
ATOM 1570 O O . VAL B 1 51 ? 65.747 39.974 27.250 1.00 16.35 55 VAL B O 1
ATOM 1574 N N . GLN B 1 52 ? 64.799 38.094 28.042 1.00 14.53 56 GLN B N 1
ATOM 1575 C CA . GLN B 1 52 ? 65.279 38.323 29.406 1.00 15.54 56 GLN B CA 1
ATOM 1576 C C . GLN B 1 52 ? 66.809 38.323 29.425 1.00 19.65 56 GLN B C 1
ATOM 1577 O O . GLN B 1 52 ? 67.444 37.426 28.891 1.00 15.58 56 GLN B O 1
ATOM 1583 N N . ASN B 1 53 ? 67.414 39.332 30.036 1.00 15.89 57 ASN B N 1
ATOM 1584 C CA . ASN B 1 53 ? 68.864 39.388 30.085 1.00 17.25 57 ASN B CA 1
ATOM 1585 C C . ASN B 1 53 ? 69.483 38.239 30.862 1.00 17.50 57 ASN B C 1
ATOM 1586 O O . ASN B 1 53 ? 70.651 37.908 30.652 1.00 20.87 57 ASN B O 1
ATOM 1591 N N . SER B 1 54 ? 68.701 37.637 31.748 1.00 18.46 58 SER B N 1
ATOM 1592 C CA . SER B 1 54 ? 69.197 36.514 32.538 1.00 20.55 58 SER B CA 1
ATOM 1593 C C . SER B 1 54 ? 69.061 35.174 31.825 1.00 23.34 58 SER B C 1
ATOM 1594 O O . SER B 1 54 ? 69.433 34.137 32.379 1.00 20.12 58 SER B O 1
ATOM 1597 N N . SER B 1 55 ? 68.537 35.182 30.601 1.00 18.02 59 SER B N 1
ATOM 1598 C CA . SER B 1 55 ? 68.296 33.930 29.895 1.00 16.05 59 SER B CA 1
ATOM 1599 C C . SER B 1 55 ? 69.583 33.115 29.734 1.00 14.69 59 SER B C 1
ATOM 1600 O O . SER B 1 55 ? 70.617 33.653 29.329 1.00 17.30 59 SER B O 1
ATOM 1603 N N . THR B 1 56 ? 69.493 31.819 30.022 1.00 17.79 60 THR B N 1
ATOM 1604 C CA . THR B 1 56 ? 70.608 30.916 29.755 1.00 16.73 60 THR B CA 1
ATOM 1605 C C . THR B 1 56 ? 70.492 30.227 28.406 1.00 18.80 60 THR B C 1
ATOM 1606 O O . THR B 1 56 ? 71.451 29.621 27.943 1.00 19.70 60 THR B O 1
ATOM 1610 N N . THR B 1 57 ? 69.331 30.332 27.764 1.00 14.58 61 THR B N 1
ATOM 1611 C CA . THR B 1 57 ? 69.163 29.793 26.418 1.00 14.74 61 THR B CA 1
ATOM 1612 C C . THR B 1 57 ? 69.580 30.775 25.326 1.00 16.26 61 THR B C 1
ATOM 1613 O O . THR B 1 57 ? 70.187 30.390 24.334 1.00 15.02 61 THR B O 1
ATOM 1617 N N . TRP B 1 58 ? 69.242 32.049 25.499 1.00 14.59 62 TRP B N 1
ATOM 1618 C CA . TRP B 1 58 ? 69.550 33.032 24.464 1.00 14.74 62 TRP B CA 1
ATOM 1619 C C . TRP B 1 58 ? 71.038 33.074 24.019 1.00 12.59 62 TRP B C 1
ATOM 1620 O O . TRP B 1 58 ? 71.323 33.198 22.838 1.00 15.06 62 TRP B O 1
ATOM 1631 N N . PRO B 1 59 ? 71.989 32.971 24.959 1.00 13.86 63 PRO B N 1
ATOM 1632 C CA . PRO B 1 59 ? 73.398 32.944 24.531 1.00 16.83 63 PRO B CA 1
ATOM 1633 C C . PRO B 1 59 ? 73.727 31.818 23.550 1.00 15.96 63 PRO B C 1
ATOM 1634 O O . PRO B 1 59 ? 74.680 31.945 22.779 1.00 17.84 63 PRO B O 1
ATOM 1638 N N . LYS B 1 60 ? 72.935 30.746 23.565 1.00 15.14 64 LYS B N 1
ATOM 1639 C CA . LYS B 1 60 ? 73.140 29.615 22.663 1.00 13.97 64 LYS B CA 1
ATOM 1640 C C . LYS B 1 60 ? 72.469 29.811 21.309 1.00 15.24 64 LYS B C 1
ATOM 1641 O O . LYS B 1 60 ? 72.686 29.022 20.380 1.00 17.51 64 LYS B O 1
ATOM 1647 N N . LEU B 1 61 ? 71.631 30.842 21.209 1.00 15.51 65 LEU B N 1
ATOM 1648 C CA . LEU B 1 61 ? 70.962 31.160 19.955 1.00 13.73 65 LEU B CA 1
ATOM 1649 C C . LEU B 1 61 ? 71.531 32.404 19.288 1.00 13.08 65 LEU B C 1
ATOM 1650 O O . LEU B 1 61 ? 71.497 32.532 18.069 1.00 14.00 65 LEU B O 1
ATOM 1655 N N . LYS B 1 62 ? 72.023 33.353 20.082 1.00 15.04 66 LYS B N 1
ATOM 1656 C CA . LYS B 1 62 ? 72.286 34.688 19.525 1.00 14.52 66 LYS B CA 1
ATOM 1657 C C . LYS B 1 62 ? 73.405 34.772 18.485 1.00 15.12 66 LYS B C 1
ATOM 1658 O O . LYS B 1 62 ? 73.466 35.734 17.708 1.00 19.29 66 LYS B O 1
ATOM 1664 N N . ASP B 1 63 ? 74.316 33.802 18.489 1.00 18.01 67 ASP B N 1
ATOM 1665 C CA . ASP B 1 63 ? 75.421 33.818 17.537 1.00 18.98 67 ASP B CA 1
ATOM 1666 C C . ASP B 1 63 ? 75.156 32.917 16.327 1.00 19.93 67 ASP B C 1
ATOM 1667 O O . ASP B 1 63 ? 75.985 32.824 15.428 1.00 20.09 67 ASP B O 1
ATOM 1672 N N . LEU B 1 64 ? 74.010 32.247 16.298 1.00 18.99 68 LEU B N 1
ATOM 1673 C CA . LEU B 1 64 ? 73.706 31.358 15.173 1.00 17.12 68 LEU B CA 1
ATOM 1674 C C . LEU B 1 64 ? 73.322 32.162 13.939 1.00 17.29 68 LEU B C 1
ATOM 1675 O O . LEU B 1 64 ? 72.840 33.291 14.044 1.00 20.40 68 LEU B O 1
ATOM 1680 N N . PRO B 1 65 ? 73.520 31.579 12.757 1.00 21.93 69 PRO B N 1
ATOM 1681 C CA . PRO B 1 65 ? 73.275 32.355 11.540 1.00 21.47 69 PRO B CA 1
ATOM 1682 C C . PRO B 1 65 ? 71.794 32.651 11.275 1.00 22.84 69 PRO B C 1
ATOM 1683 O O . PRO B 1 65 ? 71.487 33.684 10.697 1.00 24.65 69 PRO B O 1
ATOM 1687 N N . SER B 1 66 ? 70.891 31.766 11.680 1.00 15.58 70 SER B N 1
ATOM 1688 C CA . SER B 1 66 ? 69.483 31.956 11.357 1.00 15.53 70 SER B CA 1
ATOM 1689 C C . SER B 1 66 ? 68.588 31.339 12.426 1.00 18.32 70 SER B C 1
ATOM 1690 O O . SER B 1 66 ? 68.869 30.248 12.944 1.00 18.17 70 SER B O 1
ATOM 1693 N N . LEU B 1 67 ? 67.506 32.041 12.751 1.00 13.27 71 LEU B N 1
ATOM 1694 C CA . LEU B 1 67 ? 66.581 31.578 13.780 1.00 14.09 71 LEU B CA 1
ATOM 1695 C C . LEU B 1 67 ? 65.207 31.393 13.169 1.00 14.27 71 LEU B C 1
ATOM 1696 O O . LEU B 1 67 ? 64.782 32.200 12.336 1.00 16.45 71 LEU B O 1
ATOM 1701 N N . GLY B 1 68 ? 64.511 30.342 13.573 1.00 12.17 72 GLY B N 1
ATOM 1702 C CA . GLY B 1 68 ? 63.151 30.135 13.090 1.00 12.88 72 GLY B CA 1
ATOM 1703 C C . GLY B 1 68 ? 62.135 30.699 14.070 1.00 13.60 72 GLY B C 1
ATOM 1704 O O . GLY B 1 68 ? 62.201 30.413 15.270 1.00 13.86 72 GLY B O 1
ATOM 1705 N N . ILE B 1 69 ? 61.195 31.500 13.560 1.00 12.09 73 ILE B N 1
ATOM 1706 C CA . ILE B 1 69 ? 60.096 32.000 14.386 1.00 13.37 73 ILE B CA 1
ATOM 1707 C C . ILE B 1 69 ? 58.808 31.335 13.917 1.00 13.69 73 ILE B C 1
ATOM 1708 O O . ILE B 1 69 ? 58.493 31.385 12.733 1.00 15.89 73 ILE B O 1
ATOM 1713 N N . SER B 1 70 ? 58.089 30.701 14.838 1.00 11.61 74 SER B N 1
ATOM 1714 C CA . SER B 1 70 ? 56.804 30.070 14.535 1.00 11.59 74 SER B CA 1
ATOM 1715 C C . SER B 1 70 ? 55.738 30.719 15.400 1.00 13.96 74 SER B C 1
ATOM 1716 O O . SER B 1 70 ? 55.850 30.720 16.623 1.00 12.98 74 SER B O 1
ATOM 1719 N N . VAL B 1 71 ? 54.690 31.237 14.763 1.00 13.11 75 VAL B N 1
ATOM 1720 C CA . VAL B 1 71 ? 53.554 31.817 15.490 1.00 13.07 75 VAL B CA 1
ATOM 1721 C C . VAL B 1 71 ? 52.647 30.671 15.923 1.00 13.27 75 VAL B C 1
ATOM 1722 O O . VAL B 1 71 ? 52.025 30.005 15.077 1.00 14.43 75 VAL B O 1
ATOM 1726 N N . LEU B 1 72 ? 52.573 30.421 17.228 1.00 13.20 76 LEU B N 1
ATOM 1727 C CA . LEU B 1 72 ? 51.894 29.223 17.740 1.00 12.72 76 LEU B CA 1
ATOM 1728 C C . LEU B 1 72 ? 50.404 29.244 17.476 1.00 18.84 76 LEU B C 1
ATOM 1729 O O . LEU B 1 72 ? 49.785 30.290 17.575 1.00 15.25 76 LEU B O 1
ATOM 1734 N N . GLY B 1 73 ? 49.851 28.077 17.144 1.00 19.03 77 GLY B N 1
ATOM 1735 C CA . GLY B 1 73 ? 48.427 27.931 16.868 1.00 19.10 77 GLY B CA 1
ATOM 1736 C C . GLY B 1 73 ? 47.600 27.660 18.107 1.00 21.08 77 GLY B C 1
ATOM 1737 O O . GLY B 1 73 ? 48.136 27.435 19.192 1.00 18.94 77 GLY B O 1
ATOM 1738 N N . GLU B 1 74 ? 46.279 27.679 17.947 1.00 23.68 78 GLU B N 1
ATOM 1739 C CA . GLU B 1 74 ? 45.395 27.649 19.110 1.00 30.56 78 GLU B CA 1
ATOM 1740 C C . GLU B 1 74 ? 45.379 26.320 19.877 1.00 32.30 78 GLU B C 1
ATOM 1741 O O . GLU B 1 74 ? 44.874 26.256 20.993 1.00 43.05 78 GLU B O 1
ATOM 1747 N N . ALA B 1 75 ? 45.934 25.269 19.289 1.00 27.48 79 ALA B N 1
ATOM 1748 C CA . ALA B 1 75 ? 46.088 24.005 20.007 1.00 38.23 79 ALA B CA 1
ATOM 1749 C C . ALA B 1 75 ? 47.457 23.850 20.680 1.00 40.83 79 ALA B C 1
ATOM 1750 O O . ALA B 1 75 ? 47.758 22.794 21.236 1.00 38.67 79 ALA B O 1
ATOM 1752 N N . HIS B 1 76 ? 48.278 24.899 20.637 1.00 33.18 80 HIS B N 1
ATOM 1753 C CA . HIS B 1 76 ? 49.624 24.834 21.200 1.00 27.61 80 HIS B CA 1
ATOM 1754 C C . HIS B 1 76 ? 49.711 25.467 22.581 1.00 34.23 80 HIS B C 1
ATOM 1755 O O . HIS B 1 76 ? 50.741 26.042 22.934 1.00 29.72 80 HIS B O 1
ATOM 1762 N N . ASP B 1 77 ? 48.637 25.382 23.361 1.00 28.82 81 ASP B N 1
ATOM 1763 C CA . ASP B 1 77 ? 48.683 25.911 24.713 1.00 24.18 81 ASP B CA 1
ATOM 1764 C C . ASP B 1 77 ? 49.712 25.146 25.534 1.00 32.51 81 ASP B C 1
ATOM 1765 O O . ASP B 1 77 ? 50.543 25.748 26.214 1.00 35.10 81 ASP B O 1
ATOM 1770 N N . THR B 1 78 ? 49.687 23.819 25.457 1.00 24.74 82 THR B N 1
ATOM 1771 C CA . THR B 1 78 ? 50.661 23.052 26.221 1.00 27.84 82 THR B CA 1
ATOM 1772 C C . THR B 1 78 ? 52.057 23.251 25.625 1.00 26.45 82 THR B C 1
ATOM 1773 O O . THR B 1 78 ? 53.045 23.310 26.352 1.00 30.33 82 THR B O 1
ATOM 1777 N N . ALA B 1 79 ? 52.130 23.380 24.302 1.00 30.47 83 ALA B N 1
ATOM 1778 C CA . ALA B 1 79 ? 53.418 23.592 23.638 1.00 22.06 83 ALA B CA 1
ATOM 1779 C C . ALA B 1 79 ? 54.086 24.880 24.137 1.00 25.41 83 ALA B C 1
ATOM 1780 O O . ALA B 1 79 ? 55.296 24.919 24.360 1.00 23.35 83 ALA B O 1
ATOM 1782 N N . ALA B 1 80 ? 53.297 25.935 24.322 1.00 23.82 84 ALA B N 1
ATOM 1783 C CA . ALA B 1 80 ? 53.849 27.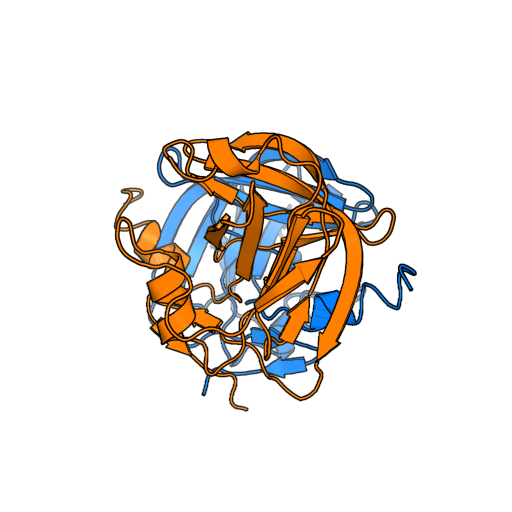206 24.788 1.00 17.92 84 ALA B CA 1
ATOM 1784 C C . ALA B 1 80 ? 54.501 27.083 26.153 1.00 20.92 84 ALA B C 1
ATOM 1785 O O . ALA B 1 80 ? 55.621 27.545 26.359 1.00 23.71 84 ALA B O 1
ATOM 1787 N N . ARG B 1 81 ? 53.793 26.461 27.090 1.00 20.04 85 ARG B N 1
ATOM 1788 C CA . ARG B 1 81 ? 54.354 26.232 28.412 1.00 22.92 85 ARG B CA 1
ATOM 1789 C C . ARG B 1 81 ? 55.561 25.311 28.302 1.00 19.59 85 ARG B C 1
ATOM 1790 O O . ARG B 1 81 ? 56.553 25.508 28.989 1.00 22.05 85 ARG B O 1
ATOM 1798 N N . THR B 1 82 ? 55.475 24.304 27.443 1.00 20.44 86 THR B N 1
ATOM 1799 C CA . THR B 1 82 ? 56.570 23.342 27.330 1.00 23.46 86 THR B CA 1
ATOM 1800 C C . THR B 1 82 ? 57.858 23.990 26.798 1.00 22.05 86 THR B C 1
ATOM 1801 O O . THR B 1 82 ? 58.956 23.712 27.282 1.00 20.09 86 THR B O 1
ATOM 1805 N N . LEU B 1 83 ? 57.705 24.896 25.838 1.00 21.52 87 LEU B N 1
ATOM 1806 C CA . LEU B 1 83 ? 58.847 25.634 25.279 1.00 20.52 87 LEU B CA 1
ATOM 1807 C C . LEU B 1 83 ? 59.490 26.581 26.292 1.00 21.90 87 LEU B C 1
ATOM 1808 O O . LEU B 1 83 ? 60.583 27.121 26.075 1.00 24.21 87 LEU B O 1
ATOM 1813 N N . ALA B 1 84 ? 58.809 26.814 27.404 1.00 17.33 88 ALA B N 1
ATOM 1814 C CA . ALA B 1 84 ? 59.342 27.692 28.425 1.00 15.99 88 ALA B CA 1
ATOM 1815 C C . ALA B 1 84 ? 60.025 26.940 29.563 1.00 18.62 88 ALA B C 1
ATOM 1816 O O . ALA B 1 84 ? 60.624 27.547 30.431 1.00 21.49 88 ALA B O 1
ATOM 1818 N N . ALA B 1 85 ? 59.917 25.616 29.566 1.00 17.81 89 ALA B N 1
ATOM 1819 C CA . ALA B 1 85 ? 60.421 24.822 30.690 1.00 19.08 89 ALA B CA 1
ATOM 1820 C C . ALA B 1 85 ? 61.910 25.045 30.991 1.00 19.17 89 ALA B C 1
ATOM 1821 O O . ALA B 1 85 ? 62.758 24.932 30.103 1.00 18.06 89 ALA B O 1
ATOM 1823 N N . LYS B 1 86 ? 62.236 25.332 32.250 1.00 17.89 90 LYS B N 1
ATOM 1824 C CA . LYS B 1 86 ? 63.634 25.452 32.659 1.00 18.29 90 LYS B CA 1
ATOM 1825 C C . LYS B 1 86 ? 64.427 24.179 32.359 1.00 22.51 90 LYS B C 1
ATOM 1826 O O . LYS B 1 86 ? 65.511 24.235 31.767 1.00 21.90 90 LYS B O 1
ATOM 1832 N N . THR B 1 87 ? 63.884 23.032 32.767 1.00 18.22 91 THR B N 1
ATOM 1833 C CA . THR B 1 87 ? 64.457 21.739 32.419 1.00 16.40 91 THR B CA 1
ATOM 1834 C C . THR B 1 87 ? 63.373 20.899 31.771 1.00 17.99 91 THR B C 1
ATOM 1835 O O . THR B 1 87 ? 62.182 21.182 31.932 1.00 17.69 91 THR B O 1
ATOM 1839 N N . GLY B 1 88 ? 63.787 19.879 31.025 1.00 19.16 92 GLY B N 1
ATOM 1840 C CA . GLY B 1 88 ? 62.861 19.023 30.319 1.00 19.74 92 GLY B CA 1
ATOM 1841 C C . GLY B 1 88 ? 62.902 19.298 28.823 1.00 18.91 92 GLY B C 1
ATOM 1842 O O . GLY B 1 88 ? 63.423 20.323 28.364 1.00 19.33 92 GLY B O 1
ATOM 1843 N N . ASP B 1 89 ? 62.323 18.396 28.055 1.00 17.01 93 ASP B N 1
ATOM 1844 C CA . ASP B 1 89 ? 62.314 18.539 26.607 1.00 17.23 93 ASP B CA 1
ATOM 1845 C C . ASP B 1 89 ? 61.337 19.626 26.154 1.00 18.54 93 ASP B C 1
ATOM 1846 O O . ASP B 1 89 ? 60.134 19.457 26.248 1.00 18.44 93 ASP B O 1
ATOM 1851 N N . ARG B 1 90 ? 61.862 20.738 25.639 1.00 17.45 94 ARG B N 1
ATOM 1852 C CA . ARG B 1 90 ? 61.019 21.849 25.195 1.00 16.20 94 ARG B CA 1
ATOM 1853 C C . ARG B 1 90 ? 60.220 21.578 23.932 1.00 19.02 94 ARG B C 1
ATOM 1854 O O . ARG B 1 90 ? 59.294 22.335 23.600 1.00 20.78 94 ARG B O 1
ATOM 1862 N N . PHE B 1 91 ? 60.551 20.490 23.245 1.00 17.18 95 PHE B N 1
ATOM 1863 C CA . PHE B 1 91 ? 59.890 20.152 22.001 1.00 17.16 95 PHE B CA 1
ATOM 1864 C C . PHE B 1 91 ? 59.069 18.869 22.135 1.00 19.68 95 PHE B C 1
ATOM 1865 O O . PHE B 1 91 ? 58.676 18.275 21.133 1.00 23.55 95 PHE B O 1
ATOM 1873 N N . ALA B 1 92 ? 58.796 18.473 23.377 1.00 20.63 96 ALA B N 1
ATOM 1874 C CA . ALA B 1 92 ? 58.063 17.236 23.640 1.00 25.28 96 ALA B CA 1
ATOM 1875 C C . ALA B 1 92 ? 56.712 17.213 22.932 1.00 29.40 96 ALA B C 1
ATOM 1876 O O . ALA B 1 92 ? 55.894 18.115 23.110 1.00 28.65 96 ALA B O 1
ATOM 1878 N N . GLY B 1 93 ? 56.485 16.182 22.129 1.00 33.92 97 GLY B N 1
ATOM 1879 C CA . GLY B 1 93 ? 55.209 16.020 21.455 1.00 34.08 97 GLY B CA 1
ATOM 1880 C C . GLY B 1 93 ? 54.983 17.011 20.331 1.00 37.66 97 GLY B C 1
ATOM 1881 O O . GLY B 1 93 ? 53.857 17.199 19.879 1.00 37.71 97 GLY B O 1
ATOM 1882 N N . LEU B 1 94 ? 56.054 17.660 19.885 1.00 30.79 98 LEU B N 1
ATOM 1883 C CA . LEU B 1 94 ? 55.973 18.548 18.733 1.00 27.97 98 LEU B CA 1
ATOM 1884 C C . LEU B 1 94 ? 56.552 17.893 17.491 1.00 35.49 98 LEU B C 1
ATOM 1885 O O . LEU B 1 94 ? 57.443 17.047 17.577 1.00 38.02 98 LEU B O 1
ATOM 1890 N N . GLU B 1 95 ? 56.046 18.293 16.332 1.00 23.89 99 GLU B N 1
ATOM 1891 C CA . GLU B 1 95 ? 56.649 17.917 15.073 1.00 24.60 99 GLU B CA 1
ATOM 1892 C C . GLU B 1 95 ? 57.360 19.160 14.548 1.00 23.93 99 GLU B C 1
ATOM 1893 O O . GLU B 1 95 ? 56.756 20.230 14.464 1.00 24.51 99 GLU B O 1
ATOM 1899 N N . THR B 1 96 ? 58.637 19.038 14.199 1.00 19.98 100 THR B N 1
ATOM 1900 C CA . THR B 1 96 ? 59.377 20.198 13.718 1.00 18.14 100 THR B CA 1
ATOM 1901 C C . THR B 1 96 ? 60.076 19.952 12.390 1.00 21.74 100 THR B C 1
ATOM 1902 O O . THR B 1 96 ? 60.234 18.804 11.954 1.00 21.38 100 THR B O 1
ATOM 1906 N N . GLU B 1 97 ? 60.487 21.047 11.760 1.00 17.06 101 GLU B N 1
ATOM 1907 C CA . GLU B 1 97 ? 61.277 21.020 10.544 1.00 19.70 101 GLU B CA 1
ATOM 1908 C C . GLU B 1 97 ? 62.534 21.847 10.756 1.00 22.04 101 GLU B C 1
ATOM 1909 O O . GLU B 1 97 ? 62.462 22.959 11.282 1.00 19.99 101 GLU B O 1
ATOM 1915 N N . SER B 1 98 ? 63.677 21.305 10.340 1.00 19.15 102 SER B N 1
ATOM 1916 C CA . SER B 1 98 ? 64.956 21.996 10.448 1.00 16.55 102 SER B CA 1
ATOM 1917 C C . SER B 1 98 ? 65.454 22.357 9.069 1.00 21.01 102 SER B C 1
ATOM 1918 O O . SER B 1 98 ? 65.711 21.477 8.248 1.00 25.75 102 SER B O 1
ATOM 1921 N N . ARG B 1 99 ? 65.610 23.645 8.806 1.00 18.20 103 ARG B N 1
ATOM 1922 C CA . ARG B 1 99 ? 66.076 24.057 7.500 1.00 18.59 103 ARG B CA 1
ATOM 1923 C C . ARG B 1 99 ? 67.590 23.962 7.406 1.00 19.23 103 ARG B C 1
ATOM 1924 O O . ARG B 1 99 ? 68.275 23.878 8.428 1.00 18.05 103 ARG B O 1
ATOM 1932 N N . ASP B 1 100 ? 68.105 23.972 6.178 1.00 20.93 104 ASP B N 1
ATOM 1933 C CA . ASP B 1 100 ? 69.552 23.880 5.966 1.00 18.75 104 ASP B CA 1
ATOM 1934 C C . ASP B 1 100 ? 70.308 25.052 6.600 1.00 18.49 104 ASP B C 1
ATOM 1935 O O . ASP B 1 100 ? 71.498 24.950 6.880 1.00 18.43 104 ASP B O 1
ATOM 1940 N N . SER B 1 101 ? 69.613 26.157 6.841 1.00 17.32 105 SER B N 1
ATOM 1941 C CA . SER B 1 101 ? 70.200 27.308 7.517 1.00 18.47 105 SER B CA 1
ATOM 1942 C C . SER B 1 101 ? 70.351 27.085 9.019 1.00 14.80 105 SER B C 1
ATOM 1943 O O . SER B 1 101 ? 70.995 27.885 9.693 1.00 16.39 105 SER B O 1
ATOM 1946 N N . GLY B 1 102 ? 69.727 26.031 9.540 1.00 15.11 106 GLY B N 1
ATOM 1947 C CA . GLY B 1 102 ? 69.741 25.780 10.973 1.00 14.50 106 GLY B CA 1
ATOM 1948 C C . GLY B 1 102 ? 68.484 26.282 11.684 1.00 14.77 106 GLY B C 1
ATOM 1949 O O . GLY B 1 102 ? 68.241 25.947 12.854 1.00 13.41 106 GLY B O 1
ATOM 1950 N N . ALA B 1 103 ? 67.675 27.078 10.987 1.00 13.92 107 ALA B N 1
ATOM 1951 C CA . ALA B 1 103 ? 66.428 27.567 11.587 1.00 14.87 107 ALA B CA 1
ATOM 1952 C C . ALA B 1 103 ? 65.486 26.400 11.798 1.00 13.33 107 ALA B C 1
ATOM 1953 O O . ALA B 1 103 ? 65.410 25.498 10.956 1.00 16.43 107 ALA B O 1
ATOM 1955 N N . VAL B 1 104 ? 64.753 26.424 12.911 1.00 12.89 108 VAL B N 1
ATOM 1956 C CA . VAL B 1 104 ? 63.816 25.356 13.242 1.00 13.78 108 VAL B CA 1
ATOM 1957 C C . VAL B 1 104 ? 62.401 25.927 13.378 1.00 14.25 108 VAL B C 1
ATOM 1958 O O . VAL B 1 104 ? 62.191 26.991 13.976 1.00 14.67 108 VAL B O 1
ATOM 1962 N N . PHE B 1 105 ? 61.448 25.228 12.779 1.00 15.13 109 PHE B N 1
ATOM 1963 C CA . PHE B 1 105 ? 60.048 25.658 12.785 1.00 16.85 109 PHE B CA 1
ATOM 1964 C C . PHE B 1 105 ? 59.145 24.569 13.345 1.00 19.08 109 PHE B C 1
ATOM 1965 O O . PHE B 1 105 ? 59.455 23.378 13.259 1.00 15.60 109 PHE B O 1
ATOM 1973 N N . ILE B 1 106 ? 58.022 24.976 13.926 1.00 14.84 110 ILE B N 1
ATOM 1974 C CA . ILE B 1 106 ? 57.074 24.017 14.473 1.00 15.90 110 ILE B CA 1
ATOM 1975 C C . ILE B 1 106 ? 55.957 23.736 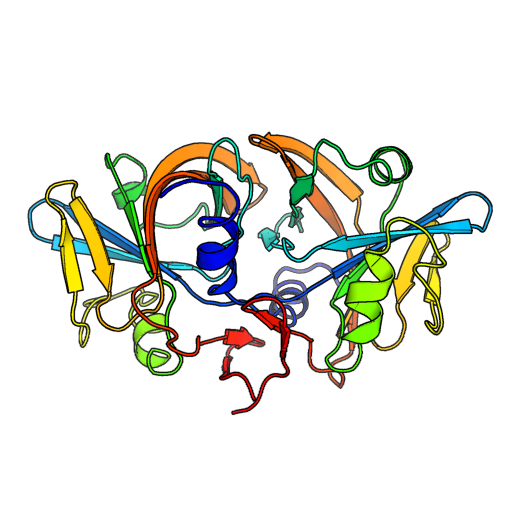13.463 1.00 18.16 110 ILE B C 1
ATOM 1976 O O . ILE B 1 106 ? 55.316 24.656 12.965 1.00 16.02 110 ILE B O 1
ATOM 1981 N N . ASN B 1 107 ? 55.742 22.466 13.142 1.00 18.35 111 ASN B N 1
ATOM 1982 C CA . ASN B 1 107 ? 54.695 22.132 12.193 1.00 20.20 111 ASN B CA 1
ATOM 1983 C C . ASN B 1 107 ? 53.330 22.406 12.815 1.00 19.73 111 ASN B C 1
ATOM 1984 O O . ASN B 1 107 ? 53.153 22.281 14.029 1.00 19.94 111 ASN B O 1
ATOM 1989 N N . GLY B 1 108 ? 52.380 22.815 11.982 1.00 21.14 112 GLY B N 1
ATOM 1990 C CA . GLY B 1 108 ? 51.024 23.044 12.445 1.00 20.70 112 GLY B CA 1
ATOM 1991 C C . GLY B 1 108 ? 50.826 24.411 13.084 1.00 25.01 112 GLY B C 1
ATOM 1992 O O . GLY B 1 108 ? 49.827 24.642 13.766 1.00 25.59 112 GLY B O 1
ATOM 1993 N N . THR B 1 109 ? 51.773 25.318 12.867 1.00 22.58 113 THR B N 1
ATOM 1994 C CA . THR B 1 109 ? 51.643 26.668 13.411 1.00 20.96 113 THR B CA 1
ATOM 1995 C C . THR B 1 109 ? 51.098 27.627 12.362 1.00 21.17 113 THR B C 1
ATOM 1996 O O . THR B 1 109 ? 51.034 27.302 11.176 1.00 21.57 113 THR B O 1
ATOM 2000 N N . SER B 1 110 ? 50.708 28.819 12.800 1.00 20.36 114 SER B N 1
ATOM 2001 C CA . SER B 1 110 ? 50.081 29.775 11.900 1.00 20.86 114 SER B CA 1
ATOM 2002 C C . SER B 1 110 ? 51.020 30.410 10.866 1.00 22.94 114 SER B C 1
ATOM 2003 O O . SER B 1 110 ? 50.628 30.631 9.728 1.00 21.11 114 SER B O 1
ATOM 2006 N N . VAL B 1 111 ? 52.254 30.723 11.265 1.00 16.47 115 VAL B N 1
ATOM 2007 C CA . VAL B 1 111 ? 53.204 31.400 10.391 1.00 14.74 115 VAL B CA 1
ATOM 2008 C C . VAL B 1 111 ? 54.615 30.965 10.751 1.00 16.48 115 VAL B C 1
ATOM 2009 O O . VAL B 1 111 ? 54.926 30.818 11.930 1.00 16.06 115 VAL B O 1
ATOM 2013 N N . TRP B 1 112 ? 55.453 30.779 9.733 1.00 17.22 116 TRP B N 1
ATOM 2014 C CA . TRP B 1 112 ? 56.886 30.584 9.916 1.00 16.81 116 TRP B CA 1
ATOM 2015 C C . TRP B 1 112 ? 57.597 31.803 9.358 1.00 18.73 116 TRP B C 1
ATOM 2016 O O . TRP B 1 112 ? 57.317 32.229 8.232 1.00 18.89 116 TRP B O 1
ATOM 2027 N N . LEU B 1 113 ? 58.522 32.368 10.132 1.00 14.77 117 LEU B N 1
ATOM 2028 C CA A LEU B 1 113 ? 59.362 33.453 9.650 0.42 15.43 117 LEU B CA 1
ATOM 2029 C CA B LEU B 1 113 ? 59.363 33.444 9.638 0.58 15.40 117 LEU B CA 1
ATOM 2030 C C . LEU B 1 113 ? 60.810 33.071 9.893 1.00 18.43 117 LEU B C 1
ATOM 2031 O O . LEU B 1 113 ? 61.206 32.840 11.043 1.00 16.59 117 LEU B O 1
ATOM 2040 N N . GLU B 1 114 ? 61.599 32.997 8.827 1.00 16.63 118 GLU B N 1
ATOM 2041 C CA . GLU B 1 114 ? 63.024 32.763 8.994 1.00 14.46 118 GLU B CA 1
ATOM 2042 C C . GLU B 1 114 ? 63.692 34.099 9.239 1.00 17.42 118 GLU B C 1
ATOM 2043 O O . GLU B 1 114 ? 63.417 35.070 8.528 1.00 19.53 118 GLU B O 1
ATOM 2049 N N . SER B 1 115 ? 64.566 34.181 10.237 1.00 14.77 119 SER B N 1
ATOM 2050 C CA A SER B 1 115 ? 65.049 35.482 10.693 0.64 16.50 119 SER B CA 1
ATOM 2051 C CA B SER B 1 115 ? 65.044 35.479 10.691 0.36 16.52 119 SER B CA 1
ATOM 2052 C C . SER B 1 115 ? 66.533 35.496 11.017 1.00 19.33 119 SER B C 1
ATOM 2053 O O . SER B 1 115 ? 67.124 34.457 11.317 1.00 21.07 119 SER B O 1
ATOM 2058 N N . ALA B 1 116 ? 67.120 36.686 10.974 1.00 18.74 120 ALA B N 1
ATOM 2059 C CA . ALA B 1 116 ? 68.523 36.875 11.340 1.00 18.32 120 ALA B CA 1
ATOM 2060 C C . ALA B 1 116 ? 68.671 38.162 12.137 1.00 17.49 120 ALA B C 1
ATOM 2061 O O . ALA B 1 116 ? 68.070 39.179 11.791 1.00 19.27 120 ALA B O 1
ATOM 2063 N N . ILE B 1 117 ? 69.463 38.120 13.210 1.00 17.41 121 ILE B N 1
ATOM 2064 C CA . ILE B 1 117 ? 69.617 39.283 14.077 1.00 15.72 121 ILE B CA 1
ATOM 2065 C C . ILE B 1 117 ? 70.241 40.487 13.381 1.00 21.86 121 ILE B C 1
ATOM 2066 O O . ILE B 1 117 ? 71.289 40.375 12.735 1.00 25.55 121 ILE B O 1
ATOM 2071 N N . GLU B 1 118 ? 69.557 41.622 13.504 1.00 18.70 122 GLU B N 1
ATOM 2072 C CA . GLU B 1 118 ? 69.970 42.900 12.928 1.00 21.43 122 GLU B CA 1
ATOM 2073 C C . GLU B 1 118 ? 70.515 43.860 13.986 1.00 23.92 122 GLU B C 1
ATOM 2074 O O . GLU B 1 118 ? 71.513 44.560 13.754 1.00 24.05 122 GLU B O 1
ATOM 2080 N N . GLN B 1 119 ? 69.848 43.919 15.139 1.00 19.78 123 GLN B N 1
ATOM 2081 C CA . GLN B 1 119 ? 70.273 44.805 16.217 1.00 16.98 123 GLN B CA 1
ATOM 2082 C C . GLN B 1 119 ? 69.885 44.259 17.587 1.00 20.76 123 GLN B C 1
ATOM 2083 O O . GLN B 1 119 ? 68.861 43.591 17.733 1.00 19.77 123 GLN B O 1
ATOM 2089 N N . LEU B 1 120 ? 70.732 44.514 18.579 1.00 19.85 124 LEU B N 1
ATOM 2090 C CA . LEU B 1 120 ? 70.444 44.172 19.962 1.00 18.82 124 LEU B CA 1
ATOM 2091 C C . LEU B 1 120 ? 70.443 45.456 20.771 1.00 26.43 124 LEU B C 1
ATOM 2092 O O . LEU B 1 120 ? 71.464 46.147 20.867 1.00 27.60 124 LEU B O 1
ATOM 2097 N N . VAL B 1 121 ? 69.296 45.774 21.351 1.00 17.70 125 VAL B N 1
ATOM 2098 C CA . VAL B 1 121 ? 69.123 47.032 22.071 1.00 19.55 125 VAL B CA 1
ATOM 2099 C C . VAL B 1 121 ? 68.842 46.792 23.540 1.00 16.73 125 VAL B C 1
ATOM 2100 O O . VAL B 1 121 ? 67.777 46.286 23.906 1.00 18.99 125 VAL B O 1
ATOM 2104 N N . PRO B 1 122 ? 69.780 47.175 24.416 1.00 18.58 126 PRO B N 1
ATOM 2105 C CA . PRO B 1 122 ? 69.548 46.992 25.846 1.00 18.26 126 PRO B CA 1
ATOM 2106 C C . PRO B 1 122 ? 68.289 47.736 26.281 1.00 19.77 126 PRO B C 1
ATOM 2107 O O . PRO B 1 122 ? 68.060 48.861 25.852 1.00 21.45 126 PRO B O 1
ATOM 2111 N N . ALA B 1 123 ? 67.464 47.094 27.099 1.00 18.64 127 ALA B N 1
ATOM 2112 C CA . ALA B 1 123 ? 66.204 47.693 27.519 1.00 18.98 127 ALA B CA 1
ATOM 2113 C C . ALA B 1 123 ? 65.839 47.224 28.914 1.00 19.41 127 ALA B C 1
ATOM 2114 O O . ALA B 1 123 ? 65.007 46.343 29.086 1.00 16.60 127 ALA B O 1
ATOM 2116 N N . GLY B 1 124 ? 66.489 47.795 29.928 1.00 19.10 128 GLY B N 1
ATOM 2117 C CA . GLY B 1 124 ? 66.181 47.416 31.294 1.00 16.96 128 GLY B CA 1
ATOM 2118 C C . GLY B 1 124 ? 66.640 45.993 31.543 1.00 20.07 128 GLY B C 1
ATOM 2119 O O . GLY B 1 124 ? 67.780 45.638 31.218 1.00 20.32 128 GLY B O 1
ATOM 2120 N N . ASP B 1 125 ? 65.757 45.176 32.101 1.00 18.26 129 ASP B N 1
ATOM 2121 C CA . ASP B 1 125 ? 66.114 43.795 32.391 1.00 15.87 129 ASP B CA 1
ATOM 2122 C C . ASP B 1 125 ? 65.951 42.862 31.197 1.00 16.53 129 ASP B C 1
ATOM 2123 O O . ASP B 1 125 ? 66.117 41.646 31.330 1.00 19.35 129 ASP B O 1
ATOM 2128 N N . HIS B 1 126 ? 65.604 43.438 30.049 1.00 16.60 130 HIS B N 1
ATOM 2129 C CA . HIS B 1 126 ? 65.569 42.703 28.784 1.00 15.94 130 HIS B CA 1
ATOM 2130 C C . HIS B 1 126 ? 66.465 43.339 27.736 1.00 16.38 130 HIS B C 1
ATOM 2131 O O . HIS B 1 126 ? 67.052 44.393 27.947 1.00 20.13 130 HIS B O 1
ATOM 2138 N N . THR B 1 127 ? 66.554 42.667 26.594 1.00 15.63 131 THR B N 1
ATOM 2139 C CA . THR B 1 127 ? 67.180 43.208 25.406 1.00 17.17 131 THR B CA 1
ATOM 2140 C C . THR B 1 127 ? 66.164 43.095 24.280 1.00 15.07 131 THR B C 1
ATOM 2141 O O . THR B 1 127 ? 65.564 42.033 24.068 1.00 14.95 131 THR B O 1
ATOM 2145 N N . ILE B 1 128 ? 65.948 44.198 23.580 1.00 15.27 132 ILE B N 1
ATOM 2146 C CA . ILE B 1 128 ? 65.111 44.164 22.388 1.00 14.11 132 ILE B CA 1
ATOM 2147 C C . ILE B 1 128 ? 65.952 43.661 21.228 1.00 16.41 132 ILE B C 1
ATOM 2148 O O . ILE B 1 128 ? 66.997 44.219 20.904 1.00 16.57 132 ILE B O 1
ATOM 2153 N N . VAL B 1 129 ? 65.498 42.572 20.628 1.00 12.94 133 VAL B N 1
ATOM 2154 C CA . VAL B 1 129 ? 66.206 41.960 19.522 1.00 11.17 133 VAL B CA 1
ATOM 2155 C C . VAL B 1 129 ? 65.454 42.289 18.243 1.00 13.77 133 VAL B C 1
ATOM 2156 O O . VAL B 1 129 ? 64.297 41.918 18.109 1.00 14.04 133 VAL B O 1
ATOM 2160 N N . VAL B 1 130 ? 66.108 42.993 17.317 1.00 14.52 134 VAL B N 1
ATOM 2161 C CA . VAL B 1 130 ? 65.507 43.305 16.016 1.00 15.24 134 VAL B CA 1
ATOM 2162 C C . VAL B 1 130 ? 66.063 42.342 14.981 1.00 16.87 134 VAL B C 1
ATOM 2163 O O . VAL B 1 130 ? 67.281 42.169 14.897 1.00 19.52 134 VAL B O 1
ATOM 2167 N N . LEU B 1 131 ? 65.184 41.667 14.242 1.00 13.84 135 LEU B N 1
ATOM 2168 C CA . LEU B 1 131 ? 65.620 40.682 13.249 1.00 12.60 135 LEU B CA 1
ATOM 2169 C C . LEU B 1 131 ? 65.092 40.968 11.854 1.00 16.23 135 LEU B C 1
ATOM 2170 O O . LEU B 1 131 ? 63.991 41.472 11.687 1.00 15.99 135 LEU B O 1
ATOM 2175 N N . ARG B 1 132 ? 65.883 40.603 10.859 1.00 16.62 136 ARG B N 1
ATOM 2176 C CA . ARG B 1 132 ? 65.489 40.714 9.466 1.00 17.66 136 ARG B CA 1
ATOM 2177 C C . ARG B 1 132 ? 64.789 39.423 9.058 1.00 20.91 136 ARG B C 1
ATOM 2178 O O . ARG B 1 132 ? 65.249 38.327 9.404 1.00 20.49 136 ARG B O 1
ATOM 2186 N N . VAL B 1 133 ? 63.682 39.533 8.333 1.00 15.81 137 VAL B N 1
ATOM 2187 C CA . VAL B 1 133 ? 62.960 38.349 7.894 1.00 14.95 137 VAL B CA 1
ATOM 2188 C C . VAL B 1 133 ? 63.404 37.971 6.484 1.00 24.79 137 VAL B C 1
ATOM 2189 O O . VAL B 1 133 ? 63.409 38.808 5.580 1.00 25.14 137 VAL B O 1
ATOM 2193 N N . SER B 1 134 ? 63.776 36.707 6.306 1.00 23.71 138 SER B N 1
ATOM 2194 C CA . SER B 1 134 ? 64.314 36.246 5.025 1.00 25.10 138 SER B CA 1
ATOM 2195 C C . SER B 1 134 ? 63.396 35.294 4.270 1.00 27.93 138 SER B C 1
ATOM 2196 O O . SER B 1 134 ? 63.582 35.081 3.069 1.00 31.61 138 SER B O 1
ATOM 2199 N N . ASP B 1 135 ? 62.420 34.709 4.956 1.00 21.36 139 ASP B N 1
ATOM 2200 C CA . ASP B 1 135 ? 61.482 33.800 4.303 1.00 23.01 139 ASP B CA 1
ATOM 2201 C C . ASP B 1 135 ? 60.225 33.730 5.143 1.00 30.55 139 ASP B C 1
ATOM 2202 O O . ASP B 1 135 ? 60.280 33.963 6.356 1.00 24.88 139 ASP B O 1
ATOM 2207 N N . ILE B 1 136 ? 59.105 33.404 4.494 1.00 23.52 140 ILE B N 1
ATOM 2208 C CA . ILE B 1 136 ? 57.791 33.381 5.122 1.00 22.91 140 ILE B CA 1
ATOM 2209 C C . ILE B 1 136 ? 56.963 32.196 4.634 1.00 28.58 140 ILE B C 1
ATOM 2210 O O . ILE B 1 136 ? 56.932 31.919 3.438 1.00 27.40 140 ILE B O 1
ATOM 2215 N N . VAL B 1 137 ? 56.299 31.501 5.553 1.00 19.69 141 VAL B N 1
ATOM 2216 C CA . VAL B 1 137 ? 55.278 30.518 5.199 1.00 20.45 141 VAL B CA 1
ATOM 2217 C C . VAL B 1 137 ? 54.040 30.755 6.046 1.00 25.10 141 VAL B C 1
ATOM 2218 O O . VAL B 1 137 ? 54.130 30.876 7.272 1.00 21.56 141 VAL B O 1
ATOM 2222 N N . ILE B 1 138 ? 52.880 30.814 5.398 1.00 22.17 142 ILE B N 1
ATOM 2223 C CA . ILE B 1 138 ? 51.623 31.014 6.105 1.00 24.20 142 ILE B CA 1
ATOM 2224 C C . ILE B 1 138 ? 50.771 29.757 6.031 1.00 27.36 142 ILE B C 1
ATOM 2225 O O . ILE B 1 138 ? 50.682 29.135 4.970 1.00 28.98 142 ILE B O 1
ATOM 2230 N N . ASN B 1 139 ? 50.164 29.385 7.157 1.00 23.41 143 ASN B N 1
ATOM 2231 C CA . ASN B 1 139 ? 49.171 28.308 7.210 1.00 25.95 143 ASN B CA 1
ATOM 2232 C C . ASN B 1 139 ? 47.812 28.878 7.607 1.00 28.11 143 ASN B C 1
ATOM 2233 O O . ASN B 1 139 ? 47.470 28.942 8.791 1.00 26.43 143 ASN B O 1
ATOM 2238 N N . GLU B 1 140 ? 47.043 29.284 6.598 1.00 32.17 144 GLU B N 1
ATOM 2239 C CA . GLU B 1 140 ? 45.778 29.995 6.792 1.00 30.86 144 GLU B CA 1
ATOM 2240 C C . GLU B 1 140 ? 44.743 29.233 7.612 1.00 32.81 144 GLU B C 1
ATOM 2241 O O . GLU B 1 140 ? 43.821 29.834 8.157 1.00 36.48 144 GLU B O 1
ATOM 2247 N N . ALA B 1 141 ? 44.894 27.916 7.695 1.00 25.89 145 ALA B N 1
ATOM 2248 C CA . ALA B 1 141 ? 43.924 27.060 8.371 1.00 33.72 145 ALA B CA 1
ATOM 2249 C C . ALA B 1 141 ? 44.173 26.912 9.865 1.00 35.09 145 ALA B C 1
ATOM 2250 O O . ALA B 1 141 ? 43.431 26.204 10.556 1.00 31.54 145 ALA B O 1
ATOM 2252 N N . VAL B 1 142 ? 45.222 27.554 10.374 1.00 24.86 146 VAL B N 1
ATOM 2253 C CA . VAL B 1 142 ? 45.519 27.433 11.789 1.00 25.25 146 VAL B CA 1
ATOM 2254 C C . VAL B 1 142 ? 45.364 28.777 12.483 1.00 20.43 146 VAL B C 1
ATOM 2255 O O . VAL B 1 142 ? 46.200 29.660 12.338 1.00 22.02 146 VAL B O 1
ATOM 2259 N N . PRO B 1 143 ? 44.275 28.943 13.232 1.00 21.59 147 PRO B N 1
ATOM 2260 C CA . PRO B 1 143 ? 44.146 30.194 13.983 1.00 22.00 147 PRO B CA 1
ATOM 2261 C C . PRO B 1 143 ? 45.183 30.222 15.105 1.00 21.25 147 PRO B C 1
ATOM 2262 O O . PRO B 1 143 ? 45.578 29.152 15.575 1.00 19.83 147 PRO B O 1
ATOM 2266 N N . PRO B 1 144 ? 45.618 31.422 15.536 1.00 18.59 148 PRO B N 1
ATOM 2267 C CA . PRO B 1 144 ? 46.701 31.512 16.532 1.00 17.22 148 PRO B CA 1
ATOM 2268 C C . PRO B 1 144 ? 46.248 31.448 17.980 1.00 19.50 148 PRO B C 1
ATOM 2269 O O . PRO B 1 144 ? 45.116 31.785 18.294 1.00 18.05 148 PRO B O 1
ATOM 2273 N N . ILE B 1 145 ? 47.153 31.040 18.859 1.00 17.36 149 ILE B N 1
ATOM 2274 C CA . ILE B 1 145 ? 46.893 31.098 20.290 1.00 16.39 149 ILE B CA 1
ATOM 2275 C C . ILE B 1 145 ? 47.082 32.550 20.748 1.00 17.58 149 ILE B C 1
ATOM 2276 O O . ILE B 1 145 ? 47.839 33.310 20.131 1.00 15.61 149 ILE B O 1
ATOM 2281 N N . VAL B 1 146 ? 46.373 32.946 21.806 1.00 16.11 150 VAL B N 1
ATOM 2282 C CA . VAL B 1 146 ? 46.555 34.272 22.389 1.00 12.72 150 VAL B CA 1
ATOM 2283 C C . VAL B 1 146 ? 46.880 34.125 23.867 1.00 16.67 150 VAL B C 1
ATOM 2284 O O . VAL B 1 146 ? 46.178 33.421 24.592 1.00 19.32 150 VAL B O 1
ATOM 2288 N N . PHE B 1 147 ? 47.968 34.749 24.309 1.00 12.62 151 PHE B N 1
ATOM 2289 C CA . PHE B 1 147 ? 48.347 34.774 25.715 1.00 16.42 151 PHE B CA 1
ATOM 2290 C C . PHE B 1 147 ? 47.724 36.007 26.374 1.00 19.74 151 PHE B C 1
ATOM 2291 O O . PHE B 1 147 ? 47.926 37.134 25.911 1.00 16.33 151 PHE B O 1
ATOM 2299 N N . HIS B 1 148 ? 46.949 35.787 27.435 1.00 15.27 152 HIS B N 1
ATOM 2300 C CA . HIS B 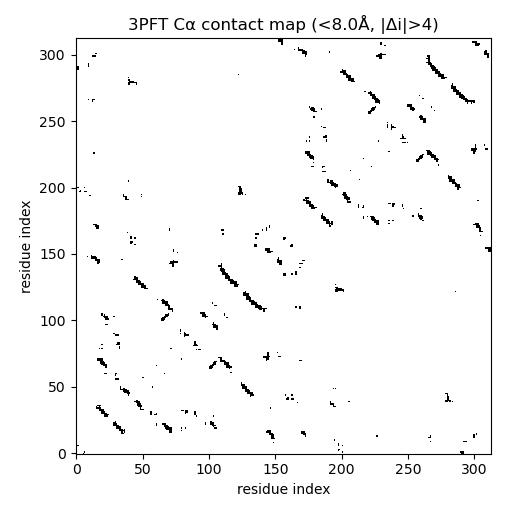1 148 ? 46.211 36.862 28.105 1.00 15.24 152 HIS B CA 1
ATOM 2301 C C . HIS B 1 148 ? 45.954 36.476 29.557 1.00 14.60 152 HIS B C 1
ATOM 2302 O O . HIS B 1 148 ? 45.446 35.390 29.832 1.00 16.38 152 HIS B O 1
ATOM 2309 N N . ARG B 1 149 ? 46.319 37.369 30.466 1.00 15.26 153 ARG B N 1
ATOM 2310 C CA . ARG B 1 149 ? 46.101 37.173 31.902 1.00 18.00 153 ARG B CA 1
ATOM 2311 C C . ARG B 1 149 ? 46.598 35.799 32.348 1.00 23.91 153 ARG B C 1
ATOM 2312 O O . ARG B 1 149 ? 45.912 35.087 33.084 1.00 21.16 153 ARG B O 1
ATOM 2320 N N . SER B 1 150 ? 47.782 35.435 31.861 1.00 18.76 154 SER B N 1
ATOM 2321 C CA . SER B 1 150 ? 48.469 34.189 32.236 1.00 20.99 154 SER B CA 1
ATOM 2322 C C . SER B 1 150 ? 47.935 32.908 31.614 1.00 25.63 154 SER B C 1
ATOM 2323 O O . SER B 1 150 ? 48.467 31.826 31.885 1.00 28.81 154 SER B O 1
ATOM 2326 N N . ALA B 1 151 ? 46.901 33.025 30.790 1.00 18.58 155 ALA B N 1
ATOM 2327 C CA . ALA B 1 151 ? 46.231 31.880 30.200 1.00 20.19 155 ALA B CA 1
ATOM 2328 C C . ALA B 1 151 ? 46.359 31.924 28.702 1.00 19.20 155 ALA B C 1
ATOM 2329 O O . ALA B 1 151 ? 46.773 32.936 28.136 1.00 20.11 155 ALA B O 1
ATOM 2331 N N . PHE B 1 152 ? 45.952 30.839 28.064 1.00 20.22 156 PHE B N 1
ATOM 2332 C CA . PHE B 1 152 ? 46.019 30.729 26.622 1.00 18.37 156 PHE B CA 1
ATOM 2333 C C . PHE B 1 152 ? 44.611 30.614 26.100 1.00 25.19 156 PHE B C 1
ATOM 2334 O O . PHE B 1 152 ? 43.852 29.727 26.496 1.00 29.69 156 PHE B O 1
ATOM 2342 N N . ARG B 1 153 ? 44.260 31.539 25.224 1.00 18.34 157 ARG B N 1
ATOM 2343 C CA . ARG B 1 153 ? 42.890 31.684 24.764 1.00 18.31 157 ARG B CA 1
ATOM 2344 C C . ARG B 1 153 ? 42.850 31.524 23.260 1.00 18.66 157 ARG B C 1
ATOM 2345 O O . ARG B 1 153 ? 43.864 31.698 22.579 1.00 22.49 157 ARG B O 1
ATOM 2353 N N . LYS B 1 154 ? 41.674 31.205 22.739 1.00 18.30 158 LYS B N 1
ATOM 2354 C CA . LYS B 1 154 ? 41.470 31.147 21.306 1.00 17.61 158 LYS B CA 1
ATOM 2355 C C . LYS B 1 154 ? 40.644 32.352 20.899 1.00 18.47 158 LYS B C 1
ATOM 2356 O O . LYS B 1 154 ? 39.959 32.943 21.732 1.00 21.63 158 LYS B O 1
ATOM 2362 N N . LEU B 1 155 ? 40.692 32.709 19.627 1.00 17.16 159 LEU B N 1
ATOM 2363 C CA . LEU B 1 155 ? 39.844 33.779 19.120 1.00 18.00 159 LEU B CA 1
ATOM 2364 C C . LEU B 1 155 ? 38.430 33.225 18.986 1.00 22.90 159 LEU B C 1
ATOM 2365 O O . LEU B 1 155 ? 38.246 32.058 18.610 1.00 22.67 159 LEU B O 1
ATOM 2370 N N . GLY B 1 156 ? 37.444 34.052 19.313 1.00 21.54 160 GLY B N 1
ATOM 2371 C CA . GLY B 1 156 ? 36.051 33.668 19.154 1.00 21.54 160 GLY B CA 1
ATOM 2372 C C . GLY B 1 156 ? 35.389 34.542 18.108 1.00 29.07 160 GLY B C 1
ATOM 2373 O O . GLY B 1 156 ? 35.761 34.505 16.942 1.00 26.86 160 GLY B O 1
ATOM 2374 N N . ALA B 1 157 ? 34.425 35.357 18.530 1.00 30.72 161 ALA B N 1
ATOM 2375 C CA . ALA B 1 157 ? 33.689 36.213 17.600 1.00 29.79 161 ALA B CA 1
ATOM 2376 C C . ALA B 1 157 ? 34.578 37.270 16.941 1.00 36.20 161 ALA B C 1
ATOM 2377 O O . ALA B 1 157 ? 34.250 37.767 15.859 1.00 40.08 161 ALA B O 1
#

Secondary structure (DSSP, 8-state):
--SHHHHHHHHHTS-B--EEEEEEETTEEEEEEES--EEEETTTTEEEEEEETT-SSHHHHTTSS-EEEEE-BTT-HHHHHHHH-SSS-TTTT--EEE-TTSBEEETT-SEEEEEEEEEEEEETTEEEEEEEEEEEEE---PPBEEEETTEEEEB-/---HHHHHHHHTTS-B--EEEEEEETTEEEEEEES--EEEETTTTEEEEEEETT-SSHHHHTTSS-EEEEE-BTT-HHHHHHTT-SSS-TTTT--EEE-TTSBEEETT-SEEEEEEEEEEEEETTEEEEEEEEEEEEE-TT-PBPEEETTEEE-B--

Sequence (313 aa):
DLSPTTSLRREAFGHFPSSGVIAIAAEVDGTRVGLAASTFVVPVSLEPPLVAFAVQNSSTTWPKLKDLPSLGISVVLGEAHDTAARTTLAAKTGDRFAGLETESRDSGAVFINGTSSVWLESAIEQLVPAGDHTIVVLRVSDIVINEAVPPIVFHRSAFRKLGDLSPTSSLREAFGHFFPSGVIAIAAEVDGTRVGLAASTFVPVSLEPPLVAFFAVQNSSTTWPKLKDLPSLGISVLGEAHDTAARTLAAKTGDRFAGLETESRDSGAVFINGTSVWLLESSAIEQLVPAGDHTIVVLRVSDIVINEAVPPIVFHRSAFRKLGA

Foldseek 3Di:
DPDPVVCVQVVLQDKFFKKWKWFADPRRIATAIFRAWDFDDVVQGKIKGKAFPPDPRCVVPQPAAKIKIFTAFLVCPVLNVLRHDPDDRSQPPFDWDHDPSGYIYTPPTQKIWMWHFDDWADDVRIIITMTGTDDMDGDDPGFTWMRHSNDTDGDD/DPDPVVVVQVVLQDKAWKKWKWFADPRRIAIAMFRAKAADDVVQGKIKGKAFLPDPRCVVPQPQFKIKIFGAFQVCQVLNVLRHDPDDDSQPPWDWDHDPSGYIYTPLTAKIWMWGWDDWDDDVRIIMTMIGTDDMDGDNPTFTWMRHSNGIDGDDD

Solvent-accessible surface area: 13173 Å² total; per-residue (Å²): 132,72,39,65,98,26,0,149,88,2,19,24,3,14,0,9,0,6,0,1,0,0,1,62,51,148,63,89,79,23,2,25,25,9,37,21,5,11,38,3,2,36,114,44,20,4,0,1,3,8,5,74,81,87,30,114,12,14,80,125,0,74,125,46,109,10,2,0,1,0,7,0,3,48,89,25,47,83,8,3,120,30,0,58,37,196,116,68,88,47,6,57,88,32,128,32,82,53,71,164,50,16,0,1,0,1,34,55,2,3,3,25,3,16,0,40,54,75,79,66,2,106,4,37,34,29,23,8,0,3,0,104,4,69,57,20,51,67,60,123,47,44,66,3,1,0,72,10,108,102,42,49,63,84,18,64,142,66,36,47,96,42,0,136,109,2,15,20,7,12,0,10,0,6,0,1,0,1,1,58,67,145,58,86,86,27,1,24,27,9,38,16,4,8,31,4,1,28,114,54,14,5,0,3,5,9,6,84,82,88,30,114,15,17,69,134,0,85,112,45,108,11,1,0,1,1,2,0,0,44,85,26,57,98,6,4,134,40,0,55,33,191,124,62,87,46,9,53,89,24,132,34,85,54,60,165,44,13,0,1,0,1,47,42,3,0,3,30,2,16,0,20,47,89,79,80,4,108,5,37,34,28,24,6,0,3,1,103,2,63,54,33,64,43,57,100,89,30,59,0,1,0,58,8,125,78,45,45,81,99,17,30,98

Nearest PDB structures (foldseek):
  3pft-assembly1_A  TM=1.006E+00  e=2.105E-31  Mycolicibacterium goodii
  4ywn-assembly1_A  TM=8.063E-01  e=5.883E-19  Mycobacterium avium 104
  5zyr-assembly1_B  TM=9.254E-01  e=2.191E-16  Acinetobacter baumannii
  5zc2-assembly1_B  TM=9.337E-01  e=1.437E-15  Acinetobacter baumannii
  3nfw-assembly1_A  TM=9.462E-01  e=2.117E-15  Mycolicibacterium thermoresistibile ATCC 19527

B-factor: mean 23.54, std 9.98, range [9.53, 69.47]